Protein AF-A0A969BWT6-F1 (afdb_monomer_lite)

pLDDT: mean 72.54, std 23.9, range [32.28, 98.5]

Sequence (190 aa):
MLLTLAMLITACTAFPIGPKRSFRNWEEDEPQVTVTPQNTYIPNTTATQVLTEPAEEPVLPDASAATEDATSIEYEFPPPMPFELGQTQTEFGIQINGCDQDVPAALAVAKRMGLTWIKQQARWGDIEKAPGQFDWACLDRVIPEANAQGFKVLVSVTSAAPHTRQIYKGIFHPTNGRPADLRDFGLFLA

Secondary structure (DSSP, 8-state):
-------------PPP---------TTS-----------------PPPPP--------------------------PPPPP-------PPP-EEEE-TTTS-HHHHHHHHHHTT--EEEEEEEHHHHEEETTEE--HHHHHHHHHHHHTT-EEEEEEES--GGGBPPBTTB--SS---BS-HHHHHHHH-

Foldseek 3Di:
DDDDDDDPDPDPDDDPPDPPPDPPDPPPDDDDDDDDDDDDDDPDDDDDDDDDDDDDDPDDPPPDDDPPPPPPPPPDDPDPDPPPPPVPDDADEEEDAQQVDDQVVVLVVCVVVVHQEYEYEDEQQVQDVDVPRGDCPSVVVNVVSCVVSRHDYHYHYAAHHQVQFDQDPNDRDRTHGDGPDCVVVVVSVD

Structure (mmCIF, N/CA/C/O backbone):
data_AF-A0A969BWT6-F1
#
_entry.id   AF-A0A969BWT6-F1
#
loop_
_atom_site.group_PDB
_atom_site.id
_atom_site.type_symbol
_atom_site.label_atom_id
_atom_site.label_alt_id
_atom_site.label_comp_id
_atom_site.label_asym_id
_atom_site.label_entity_id
_atom_site.label_seq_id
_atom_site.pdbx_PDB_ins_code
_atom_site.Cartn_x
_atom_site.Cartn_y
_atom_site.Cartn_z
_atom_site.occupancy
_atom_site.B_iso_or_equiv
_atom_site.auth_seq_id
_atom_site.auth_comp_id
_atom_site.auth_asym_id
_atom_site.auth_atom_id
_atom_site.pdbx_PDB_model_num
ATOM 1 N N . MET A 1 1 ? 14.753 29.199 64.589 1.00 38.06 1 MET A N 1
ATOM 2 C CA . MET A 1 1 ? 14.891 30.017 63.363 1.00 38.06 1 MET A CA 1
ATOM 3 C C . MET A 1 1 ? 14.013 29.351 62.313 1.00 38.06 1 MET A C 1
ATOM 5 O O . MET A 1 1 ? 14.238 28.179 62.064 1.00 38.06 1 MET A O 1
ATOM 9 N N . LEU A 1 2 ? 12.850 29.903 61.935 1.00 34.66 2 LEU A N 1
ATOM 10 C CA . LEU A 1 2 ? 12.697 31.000 60.949 1.00 34.66 2 LEU A CA 1
ATOM 11 C C . LEU A 1 2 ? 13.430 30.617 59.640 1.00 34.66 2 LEU A C 1
ATOM 13 O O . LEU A 1 2 ? 14.627 30.390 59.712 1.00 34.66 2 LEU A O 1
ATOM 17 N N . LEU A 1 3 ? 12.853 30.512 58.437 1.00 35.09 3 LEU A N 1
ATOM 18 C CA . LEU A 1 3 ? 11.688 31.159 57.833 1.00 35.09 3 LEU A CA 1
ATOM 19 C C . LEU A 1 3 ? 11.265 30.401 56.542 1.00 35.09 3 LEU A C 1
ATOM 21 O O . LEU A 1 3 ? 12.068 29.729 55.904 1.00 35.09 3 LEU A O 1
ATOM 25 N N . THR A 1 4 ? 10.007 30.605 56.166 1.00 37.41 4 THR A N 1
ATOM 26 C CA . THR A 1 4 ? 9.288 30.411 54.887 1.00 37.41 4 THR A CA 1
ATOM 27 C C . THR A 1 4 ? 9.976 30.879 53.587 1.00 37.41 4 THR A C 1
ATOM 29 O O . THR A 1 4 ? 10.580 31.946 53.618 1.00 37.41 4 THR A O 1
ATOM 32 N N . LEU A 1 5 ? 9.724 30.196 52.445 1.00 34.31 5 LEU A N 1
ATOM 33 C CA . LEU A 1 5 ? 9.298 30.750 51.122 1.00 34.31 5 LEU A CA 1
ATOM 34 C C . LEU A 1 5 ? 9.084 29.572 50.125 1.00 34.31 5 LEU A C 1
ATOM 36 O O . LEU A 1 5 ? 10.031 28.855 49.831 1.00 34.31 5 LEU A O 1
ATOM 40 N N . ALA A 1 6 ? 7.883 29.120 49.746 1.00 35.75 6 ALA A N 1
ATOM 41 C CA . ALA A 1 6 ? 6.817 29.734 48.940 1.00 35.75 6 ALA A CA 1
ATOM 42 C C . ALA A 1 6 ? 7.228 30.133 47.503 1.00 35.75 6 ALA A C 1
ATOM 44 O O . ALA A 1 6 ? 8.028 31.035 47.308 1.00 35.75 6 ALA A O 1
ATOM 45 N N . MET A 1 7 ? 6.569 29.494 46.524 1.00 36.16 7 MET A N 1
ATOM 46 C CA . MET A 1 7 ? 6.301 29.975 45.158 1.00 36.16 7 MET A CA 1
ATOM 47 C C . MET A 1 7 ? 7.500 30.376 44.279 1.00 36.16 7 MET A C 1
ATOM 49 O O . MET A 1 7 ? 7.893 31.536 44.226 1.00 36.16 7 MET A O 1
ATOM 53 N N . LEU A 1 8 ? 7.939 29.456 43.413 1.00 33.69 8 LEU A N 1
ATOM 54 C CA . LEU A 1 8 ? 8.374 29.844 42.069 1.00 33.69 8 LEU A CA 1
ATOM 55 C C . LEU A 1 8 ? 7.203 29.639 41.111 1.00 33.69 8 LEU A C 1
ATOM 57 O O . LEU A 1 8 ? 6.932 28.546 40.623 1.00 33.69 8 LEU A O 1
ATOM 61 N N . ILE A 1 9 ? 6.480 30.737 40.909 1.00 37.94 9 ILE A N 1
ATOM 62 C CA . ILE A 1 9 ? 5.532 30.939 39.820 1.00 37.94 9 ILE A CA 1
ATOM 63 C C . ILE A 1 9 ? 6.318 30.740 38.519 1.00 37.94 9 ILE A C 1
ATOM 65 O O . ILE A 1 9 ? 7.189 31.544 38.186 1.00 37.94 9 ILE A O 1
ATOM 69 N N . THR A 1 10 ? 6.040 29.656 37.795 1.00 39.41 10 THR A N 1
ATOM 70 C CA . THR A 1 10 ? 6.510 29.478 36.420 1.00 39.41 10 THR A CA 1
ATOM 71 C C . THR A 1 10 ? 5.919 30.603 35.581 1.00 39.41 10 THR A C 1
ATOM 73 O O . THR A 1 10 ? 4.719 30.640 35.316 1.00 39.41 10 THR A O 1
ATOM 76 N N . ALA A 1 11 ? 6.763 31.563 35.216 1.00 40.03 11 ALA A N 1
ATOM 77 C CA . ALA A 1 11 ? 6.395 32.658 34.344 1.00 40.03 11 ALA A CA 1
ATOM 78 C C . ALA A 1 11 ? 5.954 32.103 32.981 1.00 40.03 11 ALA A C 1
ATOM 80 O O . ALA A 1 11 ? 6.741 31.485 32.266 1.00 40.03 11 ALA A O 1
ATOM 81 N N . CYS A 1 12 ? 4.698 32.361 32.613 1.00 36.09 12 CYS A N 1
ATOM 82 C CA . CYS A 1 12 ? 4.277 32.411 31.219 1.00 36.09 12 CYS A CA 1
ATOM 83 C C . CYS A 1 12 ? 5.096 33.508 30.529 1.00 36.09 12 CYS A C 1
ATOM 85 O O . CYS A 1 12 ? 4.766 34.689 30.629 1.00 36.09 12 CYS A O 1
ATOM 87 N N . THR A 1 13 ? 6.167 33.143 29.831 1.00 41.75 13 THR A N 1
ATOM 88 C CA . THR A 1 13 ? 6.773 34.034 28.847 1.00 41.75 13 THR A CA 1
ATOM 89 C C . THR A 1 13 ? 6.053 33.826 27.523 1.00 41.75 13 THR A C 1
ATOM 91 O O . THR A 1 13 ? 6.113 32.771 26.893 1.00 41.75 13 THR A O 1
ATOM 94 N N . ALA A 1 14 ? 5.300 34.851 27.132 1.00 40.69 14 ALA A N 1
ATOM 95 C CA . ALA A 1 14 ? 4.743 34.977 25.801 1.00 40.69 14 ALA A CA 1
ATOM 96 C C . ALA A 1 14 ? 5.875 34.860 24.770 1.00 40.69 14 ALA A C 1
ATOM 98 O O . ALA A 1 14 ? 6.856 35.604 24.826 1.00 40.69 14 ALA A O 1
ATOM 99 N N . PHE A 1 15 ? 5.738 33.922 23.834 1.00 37.31 15 PHE A N 1
ATOM 100 C CA . PHE A 1 15 ? 6.577 33.877 22.642 1.00 37.31 15 PHE A CA 1
ATOM 101 C C . PHE A 1 15 ? 6.430 35.211 21.892 1.00 37.31 15 PHE A C 1
ATOM 103 O O . PHE A 1 15 ? 5.298 35.600 21.587 1.00 37.31 15 PHE A O 1
ATOM 110 N N . PRO A 1 16 ? 7.524 35.925 21.571 1.00 39.72 16 PRO A N 1
ATOM 111 C CA . PRO A 1 16 ? 7.423 37.085 20.707 1.00 39.72 16 PRO A CA 1
ATOM 112 C C . PRO A 1 16 ? 6.967 36.613 19.325 1.00 39.72 16 PRO A C 1
ATOM 114 O O . PRO A 1 16 ? 7.604 35.773 18.689 1.00 39.72 16 PRO A O 1
ATOM 117 N N . ILE A 1 17 ? 5.836 37.153 18.872 1.00 46.28 17 ILE A N 1
ATOM 118 C CA . ILE A 1 17 ? 5.356 37.013 17.500 1.00 46.28 17 ILE A CA 1
ATOM 119 C C . ILE A 1 17 ? 6.417 37.666 16.608 1.00 46.28 17 ILE A C 1
ATOM 121 O O . ILE A 1 17 ? 6.505 38.890 16.523 1.00 46.28 17 ILE A O 1
ATOM 125 N N . GLY A 1 18 ? 7.270 36.842 15.996 1.00 44.56 18 GLY A N 1
ATOM 126 C CA . GLY A 1 18 ? 8.225 37.286 14.985 1.00 44.56 18 GLY A CA 1
ATOM 127 C C . GLY A 1 18 ? 7.502 37.941 13.801 1.00 44.56 18 GLY A C 1
ATOM 128 O O . GLY A 1 18 ? 6.314 37.680 13.582 1.00 44.56 18 GLY A O 1
ATOM 129 N N . PRO A 1 19 ? 8.183 38.809 13.032 1.00 46.84 19 PRO A N 1
ATOM 130 C CA . PRO A 1 19 ? 7.550 39.532 11.938 1.00 46.84 19 PRO A CA 1
ATOM 131 C C . PRO A 1 19 ? 6.917 38.545 10.953 1.00 46.84 19 PRO A C 1
ATOM 133 O O . PRO A 1 19 ? 7.523 37.532 10.594 1.00 46.84 19 PRO A O 1
ATOM 136 N N . LYS A 1 20 ? 5.679 38.842 10.535 1.00 44.34 20 LYS A N 1
ATOM 137 C CA . LYS A 1 20 ? 4.950 38.062 9.531 1.00 44.34 20 LYS A CA 1
ATOM 138 C C . LYS A 1 20 ? 5.861 37.883 8.318 1.00 44.34 20 LYS A C 1
ATOM 140 O O . LYS A 1 20 ? 6.212 38.868 7.670 1.00 44.34 20 LYS A O 1
ATOM 145 N N . ARG A 1 21 ? 6.263 36.642 8.020 1.00 45.25 21 ARG A N 1
ATOM 146 C CA . ARG A 1 21 ? 6.913 36.325 6.746 1.00 45.25 21 ARG A CA 1
ATOM 147 C C . ARG A 1 21 ? 5.938 36.735 5.649 1.00 45.25 21 ARG A C 1
ATOM 149 O O . ARG A 1 21 ? 4.868 36.150 5.519 1.00 45.25 21 ARG A O 1
ATOM 156 N N . SER A 1 22 ? 6.305 37.785 4.923 1.00 53.56 22 SER A N 1
ATOM 157 C CA . SER A 1 22 ? 5.709 38.124 3.638 1.00 53.56 22 SER A CA 1
ATOM 158 C C . SER A 1 22 ? 5.700 36.866 2.768 1.00 53.56 22 SER A C 1
ATOM 160 O O . SER A 1 22 ? 6.700 36.140 2.734 1.00 53.56 22 SER A O 1
ATOM 162 N N . PHE A 1 23 ? 4.574 36.586 2.110 1.00 43.19 23 PHE A N 1
ATOM 163 C CA . PHE A 1 23 ? 4.523 35.590 1.046 1.00 43.19 23 PHE A CA 1
ATOM 164 C C . PHE A 1 23 ? 5.542 36.017 -0.012 1.00 43.19 23 PHE A C 1
ATOM 166 O O . PHE A 1 23 ? 5.376 37.037 -0.675 1.00 43.19 23 PHE A O 1
ATOM 173 N N . ARG A 1 24 ? 6.647 35.277 -0.104 1.00 50.91 24 ARG A N 1
ATOM 174 C CA . ARG A 1 24 ? 7.662 35.489 -1.130 1.00 50.91 24 ARG A CA 1
ATOM 175 C C . ARG A 1 24 ? 7.029 35.079 -2.462 1.00 50.91 24 ARG A C 1
ATOM 177 O O . ARG A 1 24 ? 6.632 33.924 -2.606 1.00 50.91 24 ARG A O 1
ATOM 184 N N . ASN A 1 25 ? 6.891 36.032 -3.385 1.00 44.03 25 ASN A N 1
ATOM 185 C CA . ASN A 1 25 ? 6.542 35.740 -4.772 1.00 44.03 25 ASN A CA 1
ATOM 186 C C . ASN A 1 25 ? 7.572 34.740 -5.313 1.00 44.03 25 ASN A C 1
ATOM 188 O O . ASN A 1 25 ? 8.774 34.909 -5.133 1.00 44.03 25 ASN A O 1
ATOM 192 N N . TRP A 1 26 ? 7.079 33.667 -5.911 1.00 45.47 26 TRP A N 1
ATOM 193 C CA . TRP A 1 26 ? 7.822 32.473 -6.309 1.00 45.47 26 TRP A CA 1
ATOM 194 C C . TRP A 1 26 ? 8.577 32.639 -7.640 1.00 45.47 26 TRP A C 1
ATOM 196 O O . TRP A 1 26 ? 9.001 31.651 -8.224 1.00 45.47 26 TRP A O 1
ATOM 206 N N . GLU A 1 27 ? 8.770 33.880 -8.096 1.00 50.00 27 GLU A N 1
ATOM 207 C CA . GLU A 1 27 ? 9.243 34.202 -9.449 1.00 50.00 27 GLU A CA 1
ATOM 208 C C . GLU A 1 27 ? 10.694 34.729 -9.506 1.00 50.00 27 GLU A C 1
ATOM 210 O O . GLU A 1 27 ? 11.210 34.959 -10.593 1.00 50.00 27 GLU A O 1
ATOM 215 N N . GLU A 1 28 ? 11.374 34.948 -8.370 1.00 51.25 28 GLU A N 1
ATOM 216 C CA . GLU A 1 28 ? 12.641 35.716 -8.340 1.00 51.25 28 GLU A CA 1
ATOM 217 C C . GLU A 1 28 ? 13.926 34.906 -8.062 1.00 51.25 28 GLU A C 1
ATOM 219 O O . GLU A 1 28 ? 14.996 35.501 -7.983 1.00 51.25 28 GLU A O 1
ATOM 224 N N . ASP A 1 29 ? 13.876 33.572 -7.966 1.00 48.03 29 ASP A N 1
ATOM 225 C CA . ASP A 1 29 ? 15.053 32.738 -7.629 1.00 48.03 29 ASP A CA 1
ATOM 226 C C . ASP A 1 29 ? 15.323 31.598 -8.647 1.00 48.03 29 ASP A C 1
ATOM 228 O O . ASP A 1 29 ? 15.732 30.498 -8.270 1.00 48.03 29 ASP A O 1
ATOM 232 N N . GLU A 1 30 ? 15.132 31.825 -9.954 1.00 51.28 30 GLU A N 1
ATOM 233 C CA . GLU A 1 30 ? 15.657 30.889 -10.965 1.00 51.28 30 GLU A CA 1
ATOM 234 C C . GLU A 1 30 ? 17.145 31.171 -11.271 1.00 51.28 30 GLU A C 1
ATOM 236 O O . GLU A 1 30 ? 17.481 32.257 -11.762 1.00 51.28 30 GLU A O 1
ATOM 241 N N . PRO A 1 31 ? 18.075 30.221 -11.029 1.00 45.03 31 PRO A N 1
ATOM 242 C CA . PRO A 1 31 ? 19.467 30.383 -11.432 1.00 45.03 31 PRO A CA 1
ATOM 243 C C . PRO A 1 31 ? 19.569 30.414 -12.963 1.00 45.03 31 PRO A C 1
ATOM 245 O O . PRO A 1 31 ? 19.171 29.476 -13.650 1.00 45.03 31 PRO A O 1
ATOM 248 N N . GLN A 1 32 ? 20.139 31.493 -13.502 1.00 36.84 32 GLN A N 1
ATOM 249 C CA . GLN A 1 32 ? 20.394 31.648 -14.934 1.00 36.84 32 GLN A CA 1
ATOM 250 C C . GLN A 1 32 ? 21.340 30.539 -15.429 1.00 36.84 32 GLN A C 1
ATOM 252 O O . GLN A 1 32 ? 22.525 30.518 -15.092 1.00 36.84 32 GLN A O 1
ATOM 257 N N . VAL A 1 33 ? 20.823 29.610 -16.237 1.00 42.72 33 VAL A N 1
ATOM 258 C CA . VAL A 1 33 ? 21.634 28.595 -16.921 1.00 42.72 33 VAL A CA 1
ATOM 259 C C . VAL A 1 33 ? 22.352 29.259 -18.094 1.00 42.72 33 VAL A C 1
ATOM 261 O O . VAL A 1 33 ? 21.770 29.498 -19.150 1.00 42.72 33 VAL A O 1
ATOM 264 N N . THR A 1 34 ? 23.638 29.556 -17.921 1.00 33.00 34 THR A N 1
ATOM 265 C CA . THR A 1 34 ? 24.508 30.022 -19.007 1.0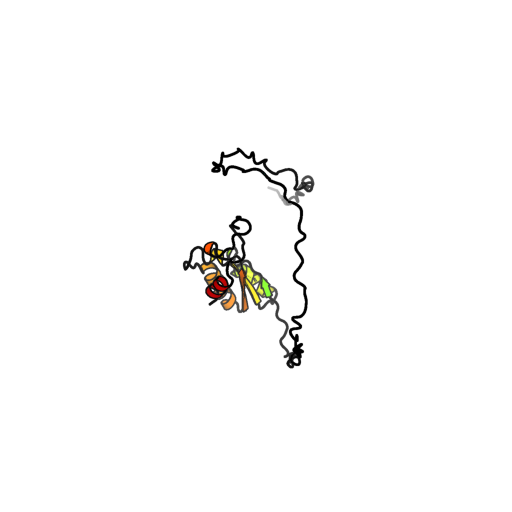0 33.00 34 THR A CA 1
ATOM 266 C C . THR A 1 34 ? 24.737 28.882 -20.001 1.00 33.00 34 THR A C 1
ATOM 268 O O . THR A 1 34 ? 25.544 27.981 -19.764 1.00 33.00 34 THR A O 1
ATOM 271 N N . VAL A 1 35 ? 24.030 28.904 -21.132 1.00 40.56 35 VAL A N 1
ATOM 272 C CA . VAL A 1 35 ? 24.234 27.941 -22.222 1.00 40.56 35 VAL A CA 1
ATOM 273 C C . VAL A 1 35 ? 25.561 28.260 -22.913 1.00 40.56 35 VAL A C 1
ATOM 275 O O . VAL A 1 35 ? 25.677 29.235 -23.649 1.00 40.56 35 VAL A O 1
ATOM 278 N N . THR A 1 36 ? 26.582 27.439 -22.669 1.00 33.78 36 THR A N 1
ATOM 279 C CA . THR A 1 36 ? 27.819 27.462 -23.465 1.00 33.78 36 THR A CA 1
ATOM 280 C C . THR A 1 36 ? 27.568 26.659 -24.746 1.00 33.78 36 THR A C 1
ATOM 282 O O . THR A 1 36 ? 27.202 25.486 -24.634 1.00 33.78 36 THR A O 1
ATOM 285 N N . PRO A 1 37 ? 27.726 27.224 -25.958 1.00 40.25 37 PRO A N 1
ATOM 286 C CA . PRO A 1 37 ? 27.468 26.482 -27.187 1.00 40.25 37 PRO A CA 1
ATOM 287 C C . PRO A 1 37 ? 28.526 25.383 -27.368 1.00 40.25 37 PRO A C 1
ATOM 289 O O . PRO A 1 37 ? 29.695 25.660 -27.630 1.00 40.25 37 PRO A O 1
ATOM 292 N N . GLN A 1 38 ? 28.118 24.121 -27.220 1.00 36.19 38 GLN A N 1
ATOM 293 C CA . GLN A 1 38 ? 28.920 22.968 -27.628 1.00 36.19 38 GLN A CA 1
ATOM 294 C C . GLN A 1 38 ? 28.742 22.765 -29.138 1.00 36.19 38 GLN A C 1
ATOM 296 O O . GLN A 1 38 ? 27.651 22.492 -29.638 1.00 36.19 38 GLN A O 1
ATOM 301 N N . ASN A 1 39 ? 29.843 22.956 -29.858 1.00 37.16 39 ASN A N 1
ATOM 302 C CA . ASN A 1 39 ? 29.951 22.889 -31.307 1.00 37.16 39 ASN A CA 1
ATOM 303 C C . ASN A 1 39 ? 29.585 21.477 -31.809 1.00 37.16 39 ASN A C 1
ATOM 305 O O . ASN A 1 39 ? 30.375 20.546 -31.667 1.00 37.16 39 ASN A O 1
ATOM 309 N N . THR A 1 40 ? 28.391 21.308 -32.383 1.00 36.34 40 THR A N 1
ATOM 310 C CA . THR A 1 40 ? 27.972 20.033 -32.985 1.00 36.34 40 THR A CA 1
ATOM 311 C C . THR A 1 40 ? 28.334 20.050 -34.467 1.00 36.34 40 THR A C 1
ATOM 313 O O . THR A 1 40 ? 27.877 20.911 -35.216 1.00 36.34 40 THR A O 1
ATOM 316 N N . TYR A 1 41 ? 29.184 19.116 -34.889 1.00 32.28 41 TYR A N 1
ATOM 317 C CA . TYR A 1 41 ? 29.497 18.882 -36.296 1.00 32.28 41 TYR A CA 1
ATOM 318 C C . TYR A 1 41 ? 28.254 18.340 -37.017 1.00 32.28 41 TYR A C 1
ATOM 320 O O . TYR A 1 41 ? 27.735 17.285 -36.658 1.00 32.28 41 TYR A O 1
ATOM 328 N N . ILE A 1 42 ? 27.798 19.061 -38.040 1.00 38.22 42 ILE A N 1
ATOM 329 C CA . ILE A 1 42 ? 26.750 18.648 -38.979 1.00 38.22 42 ILE A CA 1
ATOM 330 C C . ILE A 1 42 ? 27.439 18.413 -40.329 1.00 38.22 42 ILE A C 1
ATOM 332 O O . ILE A 1 42 ? 28.050 19.357 -40.840 1.00 38.22 42 ILE A O 1
ATOM 336 N N . PRO A 1 43 ? 27.390 17.214 -40.942 1.00 37.72 43 PRO A N 1
ATOM 337 C CA . PRO A 1 43 ? 27.824 17.081 -42.323 1.00 37.72 43 PRO A CA 1
ATOM 338 C C . PRO A 1 43 ? 26.846 17.830 -43.238 1.00 37.72 43 PRO A C 1
ATOM 340 O O . PRO A 1 43 ? 25.649 17.552 -43.300 1.00 37.72 43 PRO A O 1
ATOM 343 N N . ASN A 1 44 ? 27.411 18.823 -43.918 1.00 34.00 44 ASN A N 1
ATOM 344 C CA . ASN A 1 44 ? 26.779 19.723 -44.867 1.00 34.00 44 ASN A CA 1
ATOM 345 C C . ASN A 1 44 ? 26.218 18.938 -46.067 1.00 34.00 44 ASN A C 1
ATOM 347 O O . ASN A 1 44 ? 26.977 18.266 -46.764 1.00 34.00 44 ASN A O 1
ATOM 351 N N . THR A 1 45 ? 24.913 19.041 -46.330 1.00 34.44 45 THR A N 1
ATOM 352 C CA . THR A 1 45 ? 24.328 18.620 -47.612 1.00 34.44 45 THR A CA 1
ATOM 353 C C . THR A 1 45 ? 24.111 19.861 -48.465 1.00 34.44 45 THR A C 1
ATOM 355 O O . THR A 1 45 ? 23.348 20.757 -48.111 1.00 34.44 45 THR A O 1
ATOM 358 N N . THR A 1 46 ? 24.839 19.904 -49.575 1.00 38.91 46 THR A N 1
ATOM 359 C CA . THR A 1 46 ? 24.798 20.909 -50.637 1.00 38.91 46 THR A CA 1
ATOM 360 C C . THR A 1 46 ? 23.371 21.186 -51.118 1.00 38.91 46 THR A C 1
ATOM 362 O O . THR A 1 46 ? 22.659 20.272 -51.524 1.00 38.91 46 THR A O 1
ATOM 365 N N . ALA A 1 47 ? 22.983 22.463 -51.125 1.00 38.16 47 ALA A N 1
ATOM 366 C CA . ALA A 1 47 ? 21.770 22.951 -51.770 1.00 38.16 47 ALA A CA 1
ATOM 367 C C . ALA A 1 47 ? 21.986 23.090 -53.289 1.00 38.16 47 ALA A C 1
ATOM 369 O O . ALA A 1 47 ? 22.901 23.789 -53.729 1.00 38.16 47 ALA A O 1
ATOM 370 N N . THR A 1 48 ? 21.120 22.466 -54.089 1.00 36.00 48 THR A N 1
ATOM 371 C CA . THR A 1 48 ? 20.958 22.747 -55.525 1.00 36.00 48 THR A CA 1
ATOM 372 C C . THR A 1 48 ? 19.718 23.617 -55.723 1.00 36.00 48 THR A C 1
ATOM 374 O O . THR A 1 48 ? 18.709 23.441 -55.045 1.00 36.00 48 THR A O 1
ATOM 377 N N . GLN A 1 49 ? 19.843 24.607 -56.609 1.00 43.81 49 GLN A N 1
ATOM 378 C CA . GLN A 1 49 ? 18.910 25.714 -56.791 1.00 43.81 49 GLN A CA 1
ATOM 379 C C . GLN A 1 49 ? 17.578 25.327 -57.446 1.00 43.81 49 GLN A C 1
ATOM 381 O O . GLN A 1 49 ? 17.493 24.416 -58.264 1.00 43.81 49 GLN A O 1
ATOM 386 N N . VAL A 1 50 ? 16.570 26.115 -57.072 1.00 44.12 50 VAL A N 1
ATOM 387 C CA . VAL A 1 50 ? 15.191 26.158 -57.561 1.00 44.12 50 VAL A CA 1
ATOM 388 C C . VAL A 1 50 ? 15.149 26.516 -59.051 1.00 44.12 50 VAL A C 1
ATOM 390 O O . VAL A 1 50 ? 15.659 27.563 -59.446 1.00 44.12 50 VAL A O 1
ATOM 393 N N . LEU A 1 51 ? 14.472 25.687 -59.850 1.00 42.94 51 LEU A N 1
ATOM 394 C CA . LEU A 1 51 ? 13.887 26.081 -61.130 1.00 42.94 51 LEU A CA 1
ATOM 395 C C . LEU A 1 51 ? 12.363 26.062 -60.955 1.00 42.94 51 LEU A C 1
ATOM 397 O O . LEU A 1 51 ? 11.786 25.034 -60.612 1.00 42.94 51 LEU A O 1
ATOM 401 N N . THR A 1 52 ? 11.738 27.223 -61.115 1.00 42.59 52 THR A N 1
ATOM 402 C CA . THR A 1 52 ? 10.291 27.422 -61.001 1.00 42.59 52 THR A CA 1
ATOM 403 C C . THR A 1 52 ? 9.609 26.968 -62.294 1.00 42.59 52 THR A C 1
ATOM 405 O O . THR A 1 52 ? 9.860 27.550 -63.348 1.00 42.59 52 THR A O 1
ATOM 408 N N . GLU A 1 53 ? 8.737 25.965 -62.204 1.00 56.91 53 GLU A N 1
ATOM 409 C CA . GLU A 1 53 ? 7.847 25.480 -63.272 1.00 56.91 53 GLU A CA 1
ATOM 410 C C . GLU A 1 53 ? 6.379 25.701 -62.824 1.00 56.91 53 GLU A C 1
ATOM 412 O O . GLU A 1 53 ? 6.130 25.699 -61.614 1.00 56.91 53 GLU A O 1
ATOM 417 N N . PRO A 1 54 ? 5.424 26.022 -63.725 1.00 47.28 54 PRO A N 1
ATOM 418 C CA . PRO A 1 54 ? 4.127 26.593 -63.356 1.00 47.28 54 PRO A CA 1
ATOM 419 C C . PRO A 1 54 ? 3.293 25.670 -62.466 1.00 47.28 54 PRO A C 1
ATOM 421 O O . PRO A 1 54 ? 3.284 24.458 -62.646 1.00 47.28 54 PRO A O 1
ATOM 424 N N . ALA A 1 55 ? 2.561 26.271 -61.529 1.00 55.47 55 ALA A N 1
ATOM 425 C CA . ALA A 1 55 ? 1.647 25.579 -60.634 1.00 55.47 55 ALA A CA 1
ATOM 426 C C . ALA A 1 55 ? 0.570 24.809 -61.416 1.00 55.47 55 ALA A C 1
ATOM 428 O O . ALA A 1 55 ? -0.300 25.414 -62.042 1.00 55.47 55 ALA A O 1
ATOM 429 N N . GLU A 1 56 ? 0.617 23.482 -61.326 1.00 54.56 56 GLU A N 1
ATOM 430 C CA . GLU A 1 56 ? -0.520 22.608 -61.587 1.00 54.56 56 GLU A CA 1
ATOM 431 C C . GLU A 1 56 ? -1.154 22.282 -60.226 1.00 54.56 56 GLU A C 1
ATOM 433 O O . GLU A 1 56 ? -0.501 21.762 -59.318 1.00 54.56 56 GLU A O 1
ATOM 438 N N . GLU A 1 57 ? -2.406 22.702 -60.042 1.00 61.44 57 GLU A N 1
ATOM 439 C CA . GLU A 1 57 ? -3.210 22.404 -58.856 1.00 61.44 57 GLU A CA 1
ATOM 440 C C . GLU A 1 57 ? -3.304 20.879 -58.675 1.00 61.44 57 GLU A C 1
ATOM 442 O O . GLU A 1 57 ? -3.714 20.188 -59.612 1.00 61.44 57 GLU A O 1
ATOM 447 N N . PRO A 1 58 ? -2.982 20.310 -57.498 1.00 55.34 58 PRO A N 1
ATOM 448 C CA . PRO A 1 58 ? -3.335 18.929 -57.233 1.00 55.34 58 PRO A CA 1
ATOM 449 C C . PRO A 1 58 ? -4.861 18.844 -57.162 1.00 55.34 58 PRO A C 1
ATOM 451 O O . PRO A 1 58 ? -5.483 19.297 -56.200 1.00 55.34 58 PRO A O 1
ATOM 454 N N . VAL A 1 59 ? -5.463 18.257 -58.196 1.00 54.31 59 VAL A N 1
ATOM 455 C CA . VAL A 1 59 ? -6.843 17.779 -58.152 1.00 54.31 59 VAL A CA 1
ATOM 456 C C . VAL A 1 59 ? -6.985 16.853 -56.947 1.00 54.31 59 VAL A C 1
ATOM 458 O O . VAL A 1 59 ? -6.381 15.781 -56.882 1.00 54.31 59 VAL A O 1
ATOM 461 N N . LEU A 1 60 ? -7.752 17.310 -55.957 1.00 52.75 60 LEU A N 1
ATOM 462 C CA . LEU A 1 60 ? -8.171 16.488 -54.830 1.00 52.75 60 LEU A CA 1
ATOM 463 C C . LEU A 1 60 ? -8.822 15.216 -55.395 1.00 52.75 60 LEU A C 1
ATOM 465 O O . LEU A 1 60 ? -9.686 15.335 -56.269 1.00 52.75 60 LEU A O 1
ATOM 469 N N . PRO A 1 61 ? -8.447 14.009 -54.935 1.00 60.91 61 PRO A N 1
ATOM 470 C CA . PRO A 1 61 ? -9.252 12.839 -55.227 1.00 60.91 61 PRO A CA 1
ATOM 471 C C . PRO A 1 61 ? -10.662 13.096 -54.695 1.00 60.91 61 PRO A C 1
ATOM 473 O O . PRO A 1 61 ? -10.850 13.470 -53.536 1.00 60.91 61 PRO A O 1
ATOM 476 N N . ASP A 1 62 ? -11.625 12.938 -55.597 1.00 47.78 62 ASP A N 1
ATOM 477 C CA . ASP A 1 62 ? -13.052 13.042 -55.349 1.00 47.78 62 ASP A CA 1
ATOM 478 C C . ASP A 1 62 ? -13.405 12.188 -54.122 1.00 47.78 62 ASP A C 1
ATOM 480 O O . ASP A 1 62 ? -13.225 10.966 -54.114 1.00 47.78 62 ASP A O 1
ATOM 484 N N . ALA A 1 63 ? -13.846 12.843 -53.048 1.00 57.34 63 ALA A N 1
ATOM 485 C CA . ALA A 1 63 ? -14.361 12.186 -51.858 1.00 57.34 63 ALA A CA 1
ATOM 486 C C . ALA A 1 63 ? -15.764 11.659 -52.180 1.00 57.34 63 ALA A C 1
ATOM 488 O O . ALA A 1 63 ? -16.770 12.196 -51.722 1.00 57.34 63 ALA A O 1
ATOM 489 N N . SER A 1 64 ? -15.828 10.620 -53.010 1.00 55.84 64 SER A N 1
ATOM 490 C CA . SER A 1 64 ? -17.072 9.978 -53.406 1.00 55.84 64 SER A CA 1
ATOM 491 C C . SER A 1 64 ? -17.085 8.521 -52.953 1.00 55.84 64 SER A C 1
ATOM 493 O O . SER A 1 64 ? -16.397 7.660 -53.492 1.00 55.84 64 SER A O 1
ATOM 495 N N . ALA A 1 65 ? -17.921 8.303 -51.937 1.00 54.31 65 ALA A N 1
ATOM 496 C CA . ALA A 1 65 ? -18.589 7.059 -51.578 1.00 54.31 65 ALA A CA 1
ATOM 497 C C . ALA A 1 65 ? -17.721 5.857 -51.157 1.00 54.31 65 ALA A C 1
ATOM 499 O O . ALA A 1 65 ? -17.530 4.897 -51.896 1.00 54.31 65 ALA A O 1
ATOM 500 N N . ALA A 1 66 ? -17.403 5.823 -49.864 1.00 49.47 66 ALA A N 1
ATOM 501 C CA . ALA A 1 66 ? -17.595 4.607 -49.080 1.00 49.47 66 ALA A CA 1
ATOM 502 C C . ALA A 1 66 ? -18.590 4.932 -47.958 1.00 49.47 66 ALA A C 1
ATOM 504 O O . ALA A 1 66 ? -18.216 5.296 -46.846 1.00 49.47 66 ALA A O 1
ATOM 505 N N . THR A 1 67 ? -19.885 4.870 -48.276 1.00 53.16 67 THR A N 1
ATOM 506 C CA . THR A 1 67 ? -20.918 4.698 -47.251 1.00 53.16 67 THR A CA 1
ATOM 507 C C . THR A 1 67 ? -20.783 3.265 -46.752 1.00 53.16 67 THR A C 1
ATOM 509 O O . THR A 1 67 ? -21.460 2.361 -47.230 1.00 53.16 67 THR A O 1
ATOM 512 N N . GLU A 1 68 ? -19.833 3.045 -45.846 1.00 63.38 68 GLU A N 1
ATOM 513 C CA . GLU A 1 68 ? -19.888 1.882 -44.977 1.00 63.38 68 GLU A CA 1
ATOM 514 C C . GLU A 1 68 ? -21.047 2.117 -44.017 1.00 63.38 68 GLU A C 1
ATOM 516 O O . GLU A 1 68 ? -21.097 3.101 -43.278 1.00 63.38 68 GLU A O 1
ATOM 521 N N . ASP A 1 69 ? -22.031 1.238 -44.138 1.00 59.94 69 ASP A N 1
ATOM 522 C CA . ASP A 1 69 ? -23.217 1.158 -43.310 1.00 59.94 69 ASP A CA 1
ATOM 523 C C . ASP A 1 69 ? -22.780 0.995 -41.848 1.00 59.94 69 ASP A C 1
ATOM 525 O O . ASP A 1 69 ? -22.476 -0.103 -41.376 1.00 59.94 69 ASP A O 1
ATOM 529 N N . ALA A 1 70 ? -22.664 2.116 -41.135 1.00 63.19 70 ALA A N 1
ATOM 530 C CA . ALA A 1 70 ? -22.456 2.130 -39.701 1.00 63.19 70 ALA A CA 1
ATOM 531 C C . ALA A 1 70 ? -23.750 1.634 -39.054 1.00 63.19 70 ALA A C 1
ATOM 533 O O . ALA A 1 70 ? -24.600 2.416 -38.625 1.00 63.19 70 ALA A O 1
ATOM 534 N N . THR A 1 71 ? -23.908 0.311 -39.009 1.00 59.47 71 THR A N 1
ATOM 535 C CA . THR A 1 71 ? -24.930 -0.337 -38.198 1.00 59.47 71 THR A CA 1
ATOM 536 C C . THR A 1 71 ? -24.662 0.056 -36.751 1.00 59.47 71 THR A C 1
ATOM 538 O O . THR A 1 71 ? -23.755 -0.451 -36.093 1.00 59.47 71 THR A O 1
ATOM 541 N N . SER A 1 72 ? -25.447 1.020 -36.282 1.00 65.06 72 SER A N 1
ATOM 542 C CA . SER A 1 72 ? -25.589 1.383 -34.882 1.00 65.06 72 SER A CA 1
ATOM 543 C C . SER A 1 72 ? -26.020 0.139 -34.111 1.00 65.06 72 SER A C 1
ATOM 545 O O . SER A 1 72 ? -27.194 -0.227 -34.119 1.00 65.06 72 SER A O 1
ATOM 547 N N . ILE A 1 73 ? -25.077 -0.529 -33.450 1.00 63.03 73 ILE A N 1
ATOM 548 C CA . ILE A 1 73 ? -25.425 -1.441 -32.366 1.00 63.03 73 ILE A CA 1
ATOM 549 C C . ILE A 1 73 ? -25.874 -0.580 -31.184 1.00 63.03 73 ILE A C 1
ATOM 551 O O . ILE A 1 73 ? -25.062 0.033 -30.493 1.00 63.03 73 ILE A O 1
ATOM 555 N N . GLU A 1 74 ? -27.187 -0.492 -30.987 1.00 70.44 74 GLU A N 1
ATOM 556 C CA . GLU A 1 74 ? -27.777 0.025 -29.755 1.00 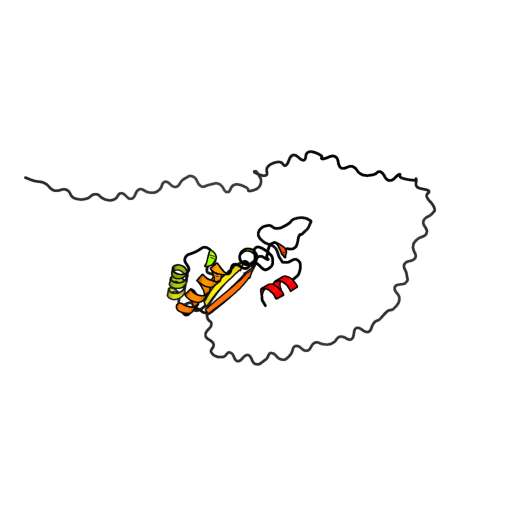70.44 74 GLU A CA 1
ATOM 557 C C . GLU A 1 74 ? -27.274 -0.873 -28.612 1.00 70.44 74 GLU A C 1
ATOM 559 O O . GLU A 1 74 ? -27.675 -2.031 -28.485 1.00 70.44 74 GLU A O 1
ATOM 564 N N . TYR A 1 75 ? -26.316 -0.386 -27.824 1.00 63.78 75 TYR A N 1
ATOM 565 C CA . TYR A 1 75 ? -25.889 -1.084 -26.618 1.00 63.78 75 TYR A CA 1
ATOM 566 C C . TYR A 1 75 ? -26.958 -0.843 -25.553 1.00 63.78 75 TYR A C 1
ATOM 568 O O . TYR A 1 75 ? -26.929 0.171 -24.853 1.00 63.78 75 TYR A O 1
ATOM 576 N N . GLU A 1 76 ? -27.922 -1.758 -25.444 1.00 73.50 76 GLU A N 1
ATOM 577 C CA . GLU A 1 76 ? -28.841 -1.763 -24.310 1.00 73.50 76 GLU A CA 1
ATOM 578 C C . GLU A 1 76 ? -28.014 -1.948 -23.036 1.00 73.50 76 GLU A C 1
ATOM 580 O O . GLU A 1 76 ? -27.363 -2.976 -22.826 1.00 73.50 76 GLU A O 1
ATOM 585 N N . PHE A 1 77 ? -28.000 -0.919 -22.186 1.00 74.94 77 PHE A N 1
ATOM 586 C CA . PHE A 1 77 ? -27.393 -1.037 -20.872 1.00 74.94 77 PHE A CA 1
ATOM 587 C C . PHE A 1 77 ? -28.103 -2.189 -20.150 1.00 74.94 77 PHE A C 1
ATOM 589 O O . PHE A 1 77 ? -29.335 -2.150 -20.048 1.00 74.94 77 PHE A O 1
ATOM 596 N N . PRO A 1 78 ? -27.378 -3.221 -19.674 1.00 80.56 78 PRO A N 1
ATOM 597 C CA . PRO A 1 78 ? -28.015 -4.312 -18.955 1.00 80.56 78 PRO A CA 1
ATOM 598 C C . PRO A 1 78 ? -28.836 -3.710 -17.811 1.00 80.56 78 PRO A C 1
ATOM 600 O O . PRO A 1 78 ? -28.371 -2.747 -17.188 1.00 80.56 78 PRO A O 1
ATOM 603 N N . PRO A 1 79 ? -30.050 -4.225 -17.534 1.00 80.88 79 PRO A N 1
ATOM 604 C CA . PRO A 1 79 ? -30.852 -3.701 -16.442 1.00 80.88 79 PRO A CA 1
ATOM 605 C C . PRO A 1 79 ? -29.972 -3.664 -15.191 1.00 80.88 79 PRO A C 1
ATOM 607 O O . PRO A 1 79 ? -29.222 -4.624 -14.964 1.00 80.88 79 PRO A O 1
ATOM 610 N N . PRO A 1 80 ? -29.995 -2.563 -14.414 1.00 77.94 80 PRO A N 1
ATOM 611 C CA . PRO A 1 80 ? -29.199 -2.484 -13.204 1.00 77.94 80 PRO A CA 1
ATOM 612 C C . PRO A 1 80 ? -29.510 -3.736 -12.394 1.00 77.94 80 PRO A C 1
ATOM 614 O O . PRO A 1 80 ? -30.675 -4.008 -12.093 1.00 77.94 80 PRO A O 1
ATOM 617 N N . MET A 1 81 ? -28.480 -4.543 -12.121 1.00 76.44 81 MET A N 1
ATOM 618 C CA . MET A 1 81 ? -28.667 -5.713 -11.275 1.00 76.44 81 MET A CA 1
ATOM 619 C C . MET A 1 81 ? -29.334 -5.235 -9.985 1.00 76.44 81 MET A C 1
ATOM 621 O O . MET A 1 81 ? -28.979 -4.146 -9.519 1.00 76.44 81 MET A O 1
ATOM 625 N N . PRO A 1 82 ? -30.283 -5.994 -9.411 1.00 73.50 82 PRO A N 1
ATOM 626 C CA . PRO A 1 82 ? -30.827 -5.670 -8.107 1.00 73.50 82 PRO A CA 1
ATOM 627 C C . PRO A 1 82 ? -29.662 -5.532 -7.127 1.00 73.50 82 PRO A C 1
ATOM 629 O O . PRO A 1 82 ? -29.073 -6.520 -6.690 1.00 73.50 82 PRO A O 1
ATOM 632 N N . PHE A 1 83 ? -29.275 -4.294 -6.827 1.00 63.56 83 PHE A N 1
ATOM 633 C CA . PHE A 1 83 ? -28.420 -4.029 -5.696 1.00 63.56 83 PHE A CA 1
ATOM 634 C C . PHE A 1 83 ? -29.353 -4.111 -4.506 1.00 63.56 83 PHE A C 1
ATOM 636 O O . PHE A 1 83 ? -30.039 -3.151 -4.155 1.00 63.56 83 PHE A O 1
ATOM 643 N N . GLU A 1 84 ? -29.433 -5.304 -3.924 1.00 63.78 84 GLU A N 1
ATOM 644 C CA . GLU A 1 84 ? -29.833 -5.412 -2.536 1.00 63.78 84 GLU A CA 1
ATOM 645 C C . GLU A 1 84 ? -28.869 -4.482 -1.793 1.00 63.78 84 GLU A C 1
ATOM 647 O O . GLU A 1 84 ? -27.676 -4.777 -1.678 1.00 63.78 84 GLU A O 1
ATOM 652 N N . LEU A 1 85 ? -29.370 -3.344 -1.305 1.00 61.06 85 LEU A N 1
ATOM 653 C CA . LEU A 1 85 ? -28.787 -2.696 -0.139 1.00 61.06 85 LEU A CA 1
ATOM 654 C C . LEU A 1 85 ? -28.949 -3.713 0.993 1.00 61.06 85 LEU A C 1
ATOM 656 O O . LEU A 1 85 ? -29.806 -3.577 1.870 1.00 61.06 85 LEU A O 1
ATOM 660 N N . GLY A 1 86 ? -28.128 -4.768 0.958 1.00 59.31 86 GLY A N 1
ATOM 661 C CA . GLY A 1 86 ? -27.820 -5.539 2.134 1.00 59.31 86 GLY A CA 1
ATOM 662 C C . GLY A 1 86 ? -27.520 -4.511 3.209 1.00 59.31 86 GLY A C 1
ATOM 663 O O . GLY A 1 86 ? -26.976 -3.442 2.924 1.00 59.31 86 GLY A O 1
ATOM 664 N N . GLN A 1 87 ? -27.941 -4.790 4.432 1.00 62.38 87 GLN A N 1
ATOM 665 C CA . GLN A 1 87 ? -27.691 -3.944 5.595 1.00 62.38 87 GLN A CA 1
ATOM 666 C C . GLN A 1 87 ? -26.179 -3.922 5.926 1.00 62.38 87 GLN A C 1
ATOM 668 O O . GLN A 1 87 ? -25.763 -4.167 7.055 1.00 62.38 87 GLN A O 1
ATOM 673 N N . THR A 1 88 ? -25.321 -3.708 4.929 1.00 63.72 88 THR A N 1
ATOM 674 C CA . THR A 1 88 ? -23.902 -3.470 5.045 1.00 63.72 88 THR A CA 1
ATOM 675 C C . THR A 1 88 ? -23.785 -2.077 5.624 1.00 63.72 88 THR A C 1
ATOM 677 O O . THR A 1 88 ? -24.014 -1.075 4.944 1.00 63.72 88 THR A O 1
ATOM 680 N N . GLN A 1 89 ? -23.494 -2.020 6.918 1.00 74.25 89 GLN A N 1
ATOM 681 C CA . GLN A 1 89 ? -23.109 -0.777 7.564 1.00 74.25 89 GLN A CA 1
ATOM 682 C C . GLN A 1 89 ? -21.956 -0.172 6.759 1.00 74.25 89 GLN A C 1
ATOM 684 O O . GLN A 1 89 ? -21.001 -0.875 6.426 1.00 74.25 89 GLN A O 1
ATOM 689 N N . THR A 1 90 ? -22.065 1.108 6.399 1.00 84.88 90 THR A N 1
ATOM 690 C CA . THR A 1 90 ? -20.960 1.818 5.754 1.00 84.88 90 THR A CA 1
ATOM 691 C C . THR A 1 90 ? -19.756 1.784 6.681 1.00 84.88 90 THR A C 1
ATOM 693 O O . THR A 1 90 ? -19.839 2.194 7.837 1.00 84.88 90 THR A O 1
ATOM 696 N N . GLU A 1 91 ? -18.633 1.300 6.168 1.00 89.94 91 GLU A N 1
ATOM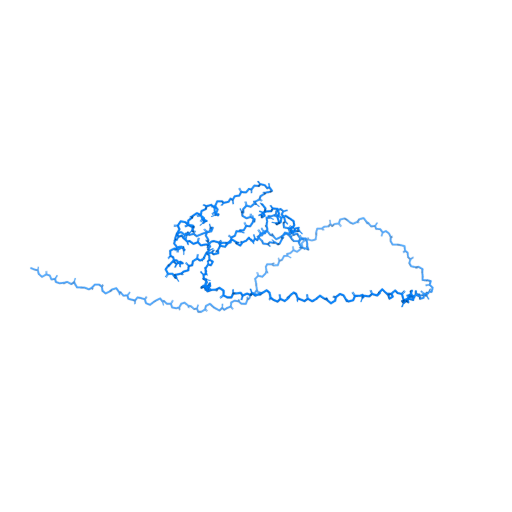 697 C CA . GLU A 1 91 ? -17.384 1.258 6.910 1.00 89.94 91 GLU A CA 1
ATOM 698 C C . GLU A 1 91 ? -16.463 2.388 6.477 1.00 89.94 91 GLU A C 1
ATOM 700 O O . GLU A 1 91 ? -16.451 2.800 5.317 1.00 89.94 91 GLU A 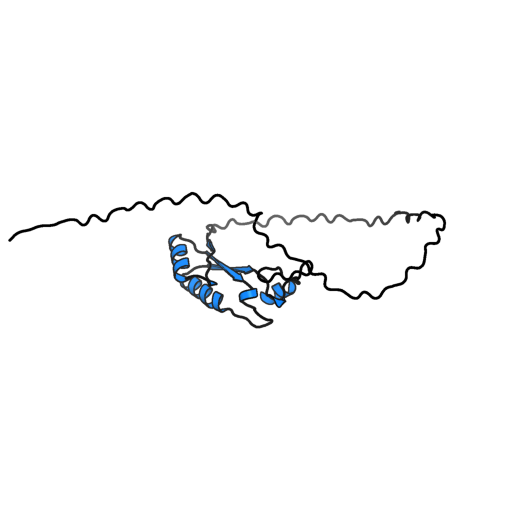O 1
ATOM 705 N N . PHE A 1 92 ? -15.658 2.864 7.420 1.00 95.00 92 PHE A N 1
ATOM 706 C CA . PHE A 1 92 ? -14.728 3.959 7.198 1.00 95.00 92 PHE A CA 1
ATOM 707 C C . PHE A 1 92 ? -13.294 3.505 7.448 1.00 95.00 92 PHE A C 1
ATOM 709 O O . PHE A 1 92 ? -13.021 2.601 8.247 1.00 95.00 92 PHE A O 1
ATOM 716 N N . GLY A 1 93 ? -12.368 4.176 6.768 1.00 96.38 93 GLY A N 1
ATOM 717 C CA . GLY A 1 93 ? -10.943 3.947 6.924 1.00 96.38 93 GLY A CA 1
ATOM 718 C C . GLY A 1 93 ? -10.113 5.212 6.817 1.00 96.38 93 GLY A C 1
ATOM 719 O O . GLY A 1 93 ? -10.615 6.279 6.466 1.00 96.38 93 GLY A O 1
ATOM 720 N N . ILE A 1 94 ? -8.825 5.071 7.116 1.00 97.88 94 ILE A N 1
ATOM 721 C CA . ILE A 1 94 ? -7.842 6.158 7.079 1.00 97.88 94 ILE A CA 1
ATOM 722 C C . ILE A 1 94 ? -6.589 5.727 6.321 1.00 97.88 94 ILE A C 1
ATOM 724 O O . ILE A 1 94 ? -6.156 4.580 6.412 1.00 97.88 94 ILE A O 1
ATOM 728 N N . GLN A 1 95 ? -5.987 6.646 5.566 1.00 97.88 95 GLN A N 1
ATOM 729 C CA . GLN A 1 95 ? -4.665 6.413 4.998 1.00 97.88 95 GLN A CA 1
ATOM 730 C C . GLN A 1 95 ? -3.591 6.614 6.065 1.00 97.88 95 GLN A C 1
ATOM 732 O O . GLN A 1 95 ? -3.563 7.648 6.730 1.00 97.88 95 GLN A O 1
ATOM 737 N N . ILE A 1 96 ? -2.683 5.648 6.185 1.00 97.62 96 ILE A N 1
ATOM 738 C CA . ILE A 1 96 ? -1.501 5.754 7.041 1.00 97.62 96 ILE A CA 1
ATOM 739 C C . ILE A 1 96 ? -0.240 5.837 6.179 1.00 97.62 96 ILE A C 1
ATOM 741 O O . ILE A 1 96 ? -0.184 5.275 5.083 1.00 97.62 96 ILE A O 1
ATOM 745 N N . ASN A 1 97 ? 0.791 6.518 6.682 1.00 96.31 97 ASN A N 1
ATOM 746 C CA . ASN A 1 97 ? 2.120 6.480 6.076 1.00 96.31 97 ASN A CA 1
ATOM 747 C C . ASN A 1 97 ? 3.000 5.423 6.759 1.00 96.31 97 ASN A C 1
ATOM 749 O O . ASN A 1 97 ? 3.982 5.752 7.421 1.00 96.31 97 ASN A O 1
ATOM 753 N N . GLY A 1 98 ? 2.622 4.148 6.644 1.00 95.81 98 GLY A N 1
ATOM 754 C CA . GLY A 1 98 ? 3.262 3.069 7.392 1.00 95.81 98 GLY A CA 1
ATOM 755 C C . GLY A 1 98 ? 4.737 2.865 7.053 1.00 95.81 98 GLY A C 1
ATOM 756 O O . GLY A 1 98 ? 5.504 2.577 7.962 1.00 95.81 98 GLY A O 1
ATOM 757 N N . CYS A 1 99 ? 5.167 3.076 5.802 1.00 93.69 99 CYS A N 1
ATOM 758 C CA . CYS A 1 99 ? 6.563 2.862 5.394 1.00 93.69 99 CYS A CA 1
ATOM 759 C C . CYS A 1 99 ? 7.555 3.780 6.110 1.00 93.69 99 CYS A C 1
ATOM 761 O O . CYS A 1 99 ? 8.636 3.319 6.466 1.00 93.69 99 CYS A O 1
ATOM 763 N N . ASP A 1 100 ? 7.166 5.025 6.386 1.00 94.25 100 ASP A N 1
ATOM 764 C CA . ASP A 1 100 ? 8.079 6.034 6.929 1.00 94.25 100 ASP A CA 1
ATOM 765 C C . ASP A 1 100 ? 7.789 6.374 8.403 1.00 94.25 100 ASP A C 1
ATOM 767 O O . ASP A 1 100 ? 8.484 7.208 8.978 1.00 94.25 100 ASP A O 1
ATOM 771 N N . GLN A 1 101 ? 6.745 5.797 9.015 1.00 94.12 101 GLN A N 1
ATOM 772 C CA . GLN A 1 101 ? 6.264 6.159 10.358 1.00 94.12 101 GLN A CA 1
ATOM 773 C C . GLN A 1 101 ? 5.998 4.936 11.256 1.00 94.12 101 GLN A C 1
ATOM 775 O O . GLN A 1 101 ? 6.016 3.780 10.818 1.00 94.12 101 GLN A O 1
ATOM 780 N N . ASP A 1 102 ? 5.733 5.215 12.536 1.00 96.00 102 ASP A N 1
ATOM 781 C CA . ASP A 1 102 ? 5.327 4.233 13.545 1.00 96.00 102 ASP A CA 1
ATOM 782 C C . ASP A 1 102 ? 3.917 3.693 13.240 1.00 96.00 102 ASP A C 1
ATOM 784 O O . ASP A 1 102 ? 2.907 4.398 13.345 1.00 96.00 102 ASP A O 1
ATOM 788 N N . VAL A 1 103 ? 3.865 2.423 12.830 1.00 97.19 103 VAL A N 1
ATOM 789 C CA . VAL A 1 103 ? 2.626 1.731 12.456 1.00 97.19 103 VAL A CA 1
ATOM 790 C C . VAL A 1 103 ? 1.745 1.464 13.681 1.00 97.19 103 VAL A C 1
ATOM 792 O O . VAL A 1 103 ? 0.584 1.880 13.636 1.00 97.19 103 VAL A O 1
ATOM 795 N N . PRO A 1 104 ? 2.236 0.855 14.783 1.00 97.25 104 PRO A N 1
ATOM 796 C CA . PRO A 1 104 ? 1.440 0.683 15.999 1.00 97.25 104 PRO A CA 1
ATOM 797 C C . P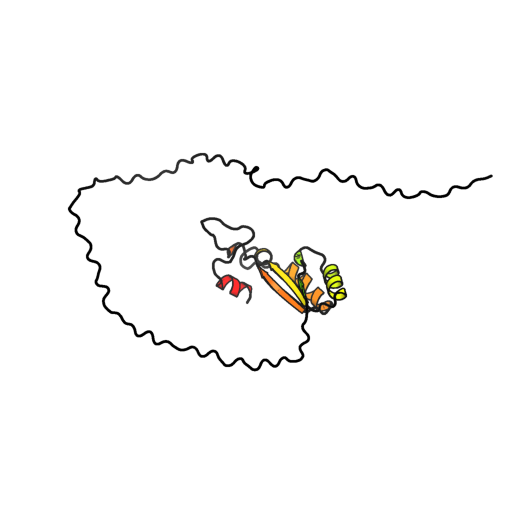RO A 1 104 ? 0.772 1.970 16.492 1.00 97.25 104 PRO A C 1
ATOM 799 O O . PRO A 1 104 ? -0.418 1.958 16.821 1.00 97.25 104 PRO A O 1
ATOM 802 N N . ALA A 1 105 ? 1.494 3.095 16.497 1.00 97.06 105 ALA A N 1
ATOM 803 C CA . ALA A 1 105 ? 0.942 4.378 16.923 1.00 97.06 105 ALA A CA 1
ATOM 804 C C . ALA A 1 105 ? -0.190 4.859 15.997 1.00 97.06 105 ALA A C 1
ATOM 806 O O . ALA A 1 105 ? -1.249 5.275 16.482 1.00 97.06 105 ALA A O 1
ATOM 807 N N . ALA A 1 106 ? -0.001 4.767 14.677 1.00 97.31 106 ALA A N 1
ATOM 808 C CA . ALA A 1 106 ? -1.018 5.145 13.696 1.00 97.31 106 ALA A CA 1
ATOM 809 C C . ALA A 1 106 ? -2.280 4.268 13.805 1.00 97.31 106 ALA A C 1
ATOM 811 O O . ALA A 1 106 ? -3.401 4.784 13.811 1.00 97.31 106 ALA A O 1
ATOM 812 N N . LEU A 1 107 ? -2.109 2.955 13.964 1.00 98.12 107 LEU A N 1
ATOM 813 C CA . LEU A 1 107 ? -3.219 2.015 14.129 1.00 98.12 107 LEU A CA 1
ATOM 814 C C . LEU A 1 107 ? -3.959 2.222 15.454 1.00 98.12 107 LEU A C 1
ATOM 816 O O . LEU A 1 107 ? -5.189 2.188 15.484 1.00 98.12 107 LEU A O 1
ATOM 820 N N . ALA A 1 108 ? -3.246 2.538 16.538 1.00 97.56 108 ALA A N 1
ATOM 821 C CA . ALA A 1 108 ? -3.872 2.872 17.813 1.00 97.56 108 ALA A CA 1
ATOM 822 C C . ALA A 1 108 ? -4.761 4.123 17.705 1.00 97.56 108 ALA A C 1
ATOM 824 O O . ALA A 1 108 ? -5.832 4.174 18.316 1.00 97.56 108 ALA A O 1
ATOM 825 N N . VAL A 1 109 ? -4.348 5.129 16.925 1.00 97.50 109 VAL A N 1
ATOM 826 C CA . VAL A 1 109 ? -5.181 6.305 16.623 1.00 97.50 109 VAL A CA 1
ATOM 827 C C . VAL A 1 109 ? -6.415 5.895 15.819 1.00 97.50 109 VAL A C 1
ATOM 829 O O . VAL A 1 109 ? -7.529 6.223 16.229 1.00 97.50 109 VAL A O 1
ATOM 832 N N . ALA A 1 110 ? -6.238 5.134 14.736 1.00 97.62 110 ALA A N 1
ATOM 833 C CA . ALA A 1 110 ? -7.342 4.664 13.896 1.00 97.62 110 ALA A CA 1
ATOM 834 C C . ALA A 1 110 ? -8.372 3.843 14.697 1.00 97.62 110 ALA A C 1
ATOM 836 O O . ALA A 1 110 ? -9.580 4.023 14.539 1.00 97.62 110 ALA A O 1
ATOM 837 N N . LYS A 1 111 ? -7.901 3.012 15.634 1.00 97.12 111 LYS A N 1
ATOM 838 C CA . LYS A 1 111 ? -8.748 2.181 16.496 1.00 97.12 111 LYS A CA 1
ATOM 839 C C . LYS A 1 111 ? -9.574 3.020 17.466 1.00 97.12 111 LYS A C 1
ATOM 841 O O . LYS A 1 111 ? -10.758 2.754 17.648 1.00 97.12 111 LYS A O 1
ATOM 846 N N . ARG A 1 112 ? -8.986 4.072 18.049 1.00 97.44 112 ARG A N 1
ATOM 847 C CA . ARG A 1 112 ? -9.722 5.027 18.902 1.00 97.44 112 ARG A CA 1
ATOM 848 C C . ARG A 1 112 ? -10.786 5.813 18.134 1.00 97.44 112 ARG A C 1
ATOM 850 O O . ARG A 1 112 ? -11.756 6.243 18.744 1.00 97.44 112 ARG A O 1
ATOM 857 N N . MET A 1 113 ? -10.617 5.986 16.823 1.00 96.94 113 MET A N 1
ATOM 858 C CA . MET A 1 113 ? -11.612 6.608 15.942 1.00 96.94 113 MET A CA 1
ATOM 859 C C . MET A 1 113 ? -12.729 5.642 15.511 1.00 96.94 113 MET A C 1
ATOM 861 O O . MET A 1 113 ? -13.657 6.068 14.831 1.00 96.94 113 MET A O 1
ATOM 865 N N . GLY A 1 114 ? -12.658 4.358 15.884 1.00 95.62 114 GLY A N 1
ATOM 866 C CA . GLY A 1 114 ? -13.646 3.351 15.489 1.00 95.62 114 GLY A CA 1
ATOM 867 C C . GLY A 1 114 ? -13.570 2.945 14.013 1.00 95.62 114 GLY A C 1
ATOM 868 O O . GLY A 1 114 ? -14.539 2.416 13.477 1.00 95.62 114 GLY A O 1
ATOM 869 N N . LEU A 1 115 ? -12.441 3.203 13.346 1.00 97.12 115 LEU A N 1
ATOM 870 C CA . LEU A 1 115 ? -12.233 2.831 11.947 1.00 97.12 115 LEU A CA 1
ATOM 871 C C . LEU A 1 115 ? -11.861 1.350 11.835 1.00 97.12 115 LEU A C 1
ATOM 873 O O . LEU A 1 115 ? -11.156 0.818 12.693 1.00 97.12 115 LEU A O 1
ATOM 877 N N . THR A 1 116 ? -12.294 0.699 10.757 1.00 96.44 116 THR A N 1
ATOM 878 C CA . THR A 1 116 ? -12.036 -0.734 10.510 1.00 96.44 116 THR A CA 1
ATOM 879 C C . THR A 1 116 ? -11.127 -0.979 9.308 1.00 96.44 116 THR A C 1
ATOM 881 O O . THR A 1 116 ? -10.605 -2.082 9.147 1.00 96.44 116 THR A O 1
ATOM 884 N N . TRP A 1 117 ? -10.886 0.049 8.490 1.00 98.25 117 TRP A N 1
ATOM 885 C CA . TRP A 1 117 ? -10.021 -0.008 7.314 1.00 98.25 117 TRP A CA 1
ATOM 886 C C . TRP A 1 117 ? -8.801 0.907 7.451 1.00 98.25 117 TRP A C 1
ATOM 888 O O . TRP A 1 117 ? -8.899 2.035 7.938 1.00 98.25 117 TRP A O 1
ATOM 898 N N . ILE A 1 118 ? -7.660 0.459 6.933 1.00 98.50 118 ILE A N 1
ATOM 899 C CA . ILE A 1 118 ? -6.495 1.312 6.684 1.00 98.50 118 ILE A CA 1
ATOM 900 C C . ILE A 1 118 ? -6.089 1.249 5.219 1.00 98.50 118 ILE A C 1
ATOM 902 O O . ILE A 1 118 ? -6.145 0.192 4.594 1.00 98.50 118 ILE A O 1
ATOM 906 N N . LYS A 1 119 ? -5.660 2.385 4.669 1.00 98.44 119 LYS A N 1
ATOM 907 C CA . LYS A 1 119 ? -5.052 2.465 3.340 1.00 98.44 119 LYS A CA 1
ATOM 908 C C . LYS A 1 119 ? -3.542 2.641 3.478 1.00 98.44 119 LYS A C 1
ATOM 910 O O . LYS A 1 119 ? -3.098 3.613 4.086 1.00 98.44 119 LYS A O 1
ATOM 915 N N . GLN A 1 120 ? -2.764 1.742 2.882 1.00 98.06 120 GLN A N 1
ATOM 916 C CA . GLN A 1 120 ? -1.303 1.832 2.799 1.00 98.06 120 GLN A CA 1
ATOM 917 C C . GLN A 1 120 ? -0.883 2.060 1.346 1.00 98.06 120 GLN A C 1
ATOM 919 O O . GLN A 1 120 ? -1.321 1.351 0.443 1.00 98.06 120 GLN A O 1
ATOM 924 N N . GLN A 1 121 ? -0.017 3.043 1.105 1.00 96.00 121 GLN A N 1
ATOM 925 C CA . GLN A 1 121 ? 0.557 3.258 -0.222 1.00 96.00 121 GLN A CA 1
ATOM 926 C C . GLN A 1 121 ? 1.800 2.382 -0.413 1.00 96.00 121 GLN A C 1
ATOM 928 O O . GLN A 1 121 ? 2.713 2.409 0.410 1.00 96.00 121 GLN A O 1
ATOM 933 N N . ALA A 1 122 ? 1.833 1.621 -1.499 1.00 95.62 122 ALA A N 1
ATOM 934 C CA . ALA A 1 122 ? 2.961 0.810 -1.927 1.00 95.62 122 ALA A CA 1
ATOM 935 C C . ALA A 1 122 ? 3.599 1.487 -3.143 1.00 95.62 122 ALA A C 1
ATOM 937 O O . ALA A 1 122 ? 3.018 1.519 -4.228 1.00 95.62 122 ALA A O 1
ATOM 938 N N . ARG A 1 123 ? 4.775 2.088 -2.966 1.00 93.88 123 ARG A N 1
ATOM 939 C CA . ARG A 1 123 ? 5.494 2.717 -4.078 1.00 93.88 123 ARG A CA 1
ATOM 940 C C . ARG A 1 123 ? 6.264 1.625 -4.816 1.00 93.88 123 ARG A C 1
ATOM 942 O O . ARG A 1 123 ? 7.214 1.082 -4.266 1.00 93.88 123 ARG A O 1
ATOM 949 N N . TRP A 1 124 ? 5.855 1.301 -6.043 1.00 94.81 124 TRP A N 1
ATOM 950 C CA . TRP A 1 124 ? 6.467 0.233 -6.838 1.00 94.81 124 TRP A CA 1
ATOM 951 C C . TRP A 1 124 ? 7.972 0.469 -7.003 1.00 94.81 124 TRP A C 1
ATOM 953 O O . TRP A 1 124 ? 8.745 -0.447 -6.779 1.00 94.81 124 TRP A O 1
ATOM 963 N N . GLY A 1 125 ? 8.424 1.700 -7.250 1.00 93.19 125 GLY A N 1
ATOM 964 C CA . GLY A 1 125 ? 9.860 1.994 -7.336 1.00 93.19 125 GLY A CA 1
ATOM 965 C C . GLY A 1 125 ? 10.669 1.856 -6.042 1.00 93.19 125 GLY A C 1
ATOM 966 O O . GLY A 1 125 ? 11.889 1.739 -6.129 1.00 93.19 125 GLY A O 1
ATOM 967 N N . ASP A 1 126 ? 10.025 1.842 -4.872 1.00 92.88 126 ASP A N 1
ATOM 968 C CA . ASP A 1 126 ? 10.707 1.527 -3.608 1.00 92.88 126 ASP A CA 1
ATOM 969 C C . ASP A 1 126 ? 10.800 0.013 -3.402 1.00 92.88 126 ASP A C 1
ATOM 971 O O . ASP A 1 126 ? 11.776 -0.469 -2.827 1.00 92.88 126 ASP A O 1
ATOM 975 N N . ILE A 1 127 ? 9.788 -0.710 -3.892 1.00 96.12 127 ILE A N 1
ATOM 976 C CA . ILE A 1 127 ? 9.671 -2.164 -3.809 1.00 96.12 127 ILE A CA 1
ATOM 977 C C . ILE A 1 127 ? 10.589 -2.831 -4.832 1.00 96.12 127 ILE A C 1
ATOM 979 O O . ILE A 1 127 ? 11.347 -3.717 -4.478 1.00 96.12 127 ILE A O 1
ATOM 983 N N . GLU A 1 128 ? 10.564 -2.406 -6.091 1.00 95.62 128 GLU A N 1
ATOM 984 C CA . GLU A 1 128 ? 11.356 -2.984 -7.174 1.00 95.62 128 GLU A CA 1
ATOM 985 C C . GLU A 1 128 ? 12.361 -1.957 -7.707 1.00 95.62 128 GLU A C 1
ATOM 987 O O . GLU A 1 128 ? 12.114 -1.210 -8.661 1.00 95.62 128 GLU A O 1
ATOM 992 N N . LYS A 1 129 ? 13.526 -1.900 -7.057 1.00 91.56 129 LYS A N 1
ATOM 993 C CA . LYS A 1 129 ? 14.585 -0.931 -7.397 1.00 91.56 129 LYS A CA 1
ATOM 994 C C . LYS A 1 129 ? 15.281 -1.276 -8.715 1.00 91.56 129 LYS A C 1
ATOM 996 O O . LYS A 1 129 ? 15.718 -0.380 -9.437 1.00 91.56 129 LYS A O 1
ATOM 1001 N N . ALA A 1 130 ? 15.358 -2.564 -9.037 1.00 91.38 130 ALA A N 1
ATOM 1002 C CA . ALA A 1 130 ? 15.901 -3.107 -10.277 1.00 91.38 130 ALA A CA 1
ATOM 1003 C C . ALA A 1 130 ? 15.060 -4.320 -10.713 1.00 91.38 130 ALA A C 1
ATOM 1005 O O . ALA A 1 130 ? 14.442 -4.932 -9.842 1.00 91.38 130 ALA A O 1
ATOM 1006 N N . PRO A 1 131 ? 15.044 -4.681 -12.011 1.00 92.25 131 PRO A N 1
ATOM 1007 C CA . PRO A 1 131 ? 14.227 -5.786 -12.511 1.00 92.25 131 PRO A CA 1
ATOM 1008 C C . PRO A 1 131 ? 14.412 -7.064 -11.684 1.00 92.25 131 PRO A C 1
ATOM 1010 O O . PRO A 1 131 ? 15.534 -7.565 -11.552 1.00 92.25 131 PRO A O 1
ATOM 1013 N N . GLY A 1 132 ? 13.323 -7.566 -11.103 1.00 92.81 132 GLY A N 1
ATOM 1014 C CA . GLY A 1 132 ? 13.317 -8.787 -10.292 1.00 92.81 132 GLY A CA 1
ATOM 1015 C C . GLY A 1 132 ? 13.939 -8.668 -8.893 1.00 92.81 132 GLY A C 1
ATOM 1016 O O . GLY A 1 132 ? 14.028 -9.672 -8.185 1.00 92.81 132 GLY A O 1
ATOM 1017 N N . GLN A 1 133 ? 14.377 -7.478 -8.472 1.00 95.06 133 GLN A N 1
ATOM 1018 C CA . GLN A 1 133 ? 14.904 -7.228 -7.127 1.00 95.06 133 GLN A CA 1
ATOM 1019 C C . GLN A 1 133 ? 13.841 -6.551 -6.266 1.00 95.06 133 GLN A C 1
ATOM 1021 O O . GLN A 1 133 ? 13.693 -5.328 -6.305 1.00 95.06 133 GLN A O 1
ATOM 1026 N N . PHE A 1 134 ? 13.130 -7.360 -5.481 1.00 96.38 134 PHE A N 1
ATOM 1027 C CA . PHE A 1 134 ? 12.019 -6.907 -4.652 1.00 96.38 134 PHE A CA 1
ATOM 1028 C C . PHE A 1 134 ? 12.405 -6.729 -3.178 1.00 96.38 134 PHE A C 1
ATOM 1030 O O . PHE A 1 134 ? 13.027 -7.601 -2.573 1.00 96.38 134 PHE A O 1
ATOM 1037 N N . ASP A 1 135 ? 11.969 -5.618 -2.595 1.00 96.25 135 ASP A N 1
ATOM 1038 C CA . ASP A 1 135 ? 12.085 -5.257 -1.187 1.00 96.25 135 ASP A CA 1
ATOM 1039 C C . ASP A 1 135 ? 10.683 -4.967 -0.629 1.00 96.25 135 ASP A C 1
ATOM 1041 O O . ASP A 1 135 ? 10.120 -3.881 -0.787 1.00 96.25 135 ASP A O 1
ATOM 1045 N N . TRP A 1 136 ? 10.097 -5.975 0.015 1.00 96.62 136 TRP A N 1
ATOM 1046 C CA . TRP A 1 136 ? 8.750 -5.910 0.586 1.00 96.62 136 TRP A CA 1
ATOM 1047 C C . TRP A 1 136 ? 8.733 -5.456 2.049 1.00 96.62 136 TRP A C 1
ATOM 1049 O O . TRP A 1 136 ? 7.660 -5.394 2.654 1.00 96.62 136 TRP A O 1
ATOM 1059 N N . ALA A 1 137 ? 9.882 -5.064 2.615 1.00 96.12 137 ALA A N 1
ATOM 1060 C CA . ALA A 1 137 ? 10.049 -4.859 4.054 1.00 96.12 137 ALA A CA 1
ATOM 1061 C C . ALA A 1 137 ? 9.036 -3.877 4.669 1.00 96.12 137 ALA A C 1
ATOM 1063 O O . ALA A 1 137 ? 8.611 -4.046 5.813 1.00 96.12 137 ALA A O 1
ATOM 1064 N N . CYS A 1 138 ? 8.611 -2.850 3.921 1.00 95.06 138 CYS A N 1
ATOM 1065 C CA . CYS A 1 138 ? 7.540 -1.969 4.387 1.00 95.06 138 CYS A CA 1
ATOM 1066 C C . CYS A 1 138 ? 6.213 -2.725 4.575 1.00 95.06 138 CYS A C 1
ATOM 1068 O O . CYS A 1 138 ? 5.598 -2.627 5.639 1.00 95.06 138 CYS A O 1
ATOM 1070 N N . LEU A 1 139 ? 5.749 -3.454 3.557 1.00 97.31 139 LEU A N 1
ATOM 1071 C CA . LEU A 1 139 ? 4.461 -4.148 3.612 1.00 97.31 139 LEU A CA 1
ATOM 1072 C C . LEU A 1 139 ? 4.498 -5.319 4.598 1.00 97.31 139 LEU A C 1
ATOM 1074 O O . LEU A 1 139 ? 3.532 -5.493 5.341 1.00 97.31 139 LEU A O 1
ATOM 1078 N N . ASP A 1 140 ? 5.635 -6.015 4.691 1.00 97.00 140 ASP A N 1
ATOM 1079 C CA . ASP A 1 140 ? 5.879 -7.087 5.667 1.00 97.00 140 ASP A CA 1
ATOM 1080 C C . ASP A 1 140 ? 5.812 -6.595 7.119 1.00 97.00 140 ASP A C 1
ATOM 1082 O O . ASP A 1 140 ? 5.545 -7.372 8.033 1.00 97.00 140 ASP A O 1
ATOM 1086 N N . ARG A 1 141 ? 6.003 -5.293 7.353 1.00 96.25 141 ARG A N 1
ATOM 1087 C CA . ARG A 1 141 ? 5.782 -4.665 8.660 1.00 96.25 141 ARG A CA 1
ATOM 1088 C C . ARG A 1 141 ? 4.345 -4.177 8.838 1.00 96.25 141 ARG A C 1
ATOM 1090 O O . ARG A 1 141 ? 3.765 -4.363 9.903 1.00 96.25 141 ARG A O 1
ATOM 1097 N N . VAL A 1 142 ? 3.772 -3.518 7.828 1.00 97.94 142 VAL A N 1
ATOM 1098 C CA . VAL A 1 142 ? 2.458 -2.859 7.945 1.00 97.94 142 VAL A CA 1
ATOM 1099 C C . VAL A 1 142 ? 1.309 -3.865 7.989 1.00 97.94 142 VAL A C 1
ATOM 1101 O O . VAL A 1 142 ? 0.423 -3.743 8.835 1.00 97.94 142 VAL A O 1
ATOM 1104 N N . ILE A 1 143 ? 1.294 -4.835 7.072 1.00 98.06 143 ILE A N 1
ATOM 1105 C CA . ILE A 1 143 ? 0.147 -5.731 6.876 1.00 98.06 143 ILE A CA 1
ATOM 1106 C C . ILE A 1 143 ? -0.046 -6.663 8.080 1.00 98.06 143 ILE A C 1
ATOM 1108 O O . ILE A 1 143 ? -1.171 -6.724 8.584 1.00 98.06 143 ILE A O 1
ATOM 1112 N N . PRO A 1 144 ? 0.992 -7.352 8.600 1.00 98.12 144 PRO A N 1
ATOM 1113 C CA . PRO A 1 144 ? 0.814 -8.223 9.758 1.00 98.12 144 PRO A CA 1
ATOM 1114 C C . PRO A 1 144 ? 0.376 -7.460 11.008 1.00 98.12 144 PRO A C 1
ATOM 1116 O O . PRO A 1 144 ? -0.508 -7.927 11.720 1.00 98.12 144 PRO A O 1
ATOM 1119 N N . GLU A 1 145 ? 0.929 -6.268 11.242 1.00 97.81 145 GLU A N 1
ATOM 1120 C CA . GLU A 1 145 ? 0.567 -5.421 12.383 1.00 97.81 145 GLU A CA 1
ATOM 1121 C C . GLU A 1 145 ? -0.893 -4.936 12.286 1.00 97.81 145 GLU A C 1
ATOM 1123 O O . GLU A 1 145 ? -1.653 -5.027 13.251 1.00 97.81 145 GLU A O 1
ATOM 1128 N N . ALA A 1 146 ? -1.331 -4.494 11.102 1.00 98.12 146 ALA A N 1
ATOM 1129 C CA . ALA A 1 146 ? -2.723 -4.113 10.860 1.00 98.12 146 ALA A CA 1
ATOM 1130 C C . ALA A 1 146 ? -3.686 -5.292 11.078 1.00 98.12 146 ALA A C 1
ATOM 1132 O O . ALA A 1 146 ? -4.690 -5.149 11.785 1.00 98.12 146 ALA A O 1
ATOM 1133 N N . ASN A 1 147 ? -3.346 -6.467 10.540 1.00 97.75 147 ASN A N 1
ATOM 1134 C CA . ASN A 1 147 ? -4.133 -7.687 10.707 1.00 97.75 147 ASN A CA 1
ATOM 1135 C C . ASN A 1 147 ? -4.209 -8.116 12.181 1.00 97.75 147 ASN A C 1
ATOM 1137 O O . ASN A 1 147 ? -5.294 -8.440 12.664 1.00 97.75 147 ASN A O 1
ATOM 1141 N N . ALA A 1 148 ? -3.096 -8.057 12.920 1.00 97.44 148 ALA A N 1
ATOM 1142 C CA . ALA A 1 148 ? -3.048 -8.383 14.348 1.00 97.44 148 ALA A CA 1
ATOM 1143 C C . ALA A 1 148 ? -3.958 -7.474 15.193 1.00 97.44 148 ALA A C 1
ATOM 1145 O O . ALA A 1 148 ? -4.478 -7.893 16.228 1.00 97.44 148 ALA A O 1
ATOM 1146 N N . GLN A 1 149 ? -4.193 -6.240 14.742 1.00 97.00 149 GLN A N 1
ATOM 1147 C CA . GLN A 1 149 ? -5.086 -5.290 15.405 1.00 97.00 149 GLN A CA 1
ATOM 1148 C C . GLN A 1 149 ? -6.543 -5.337 14.908 1.00 97.00 149 GLN A C 1
ATOM 1150 O O . GLN A 1 149 ? -7.390 -4.644 15.487 1.00 97.00 149 GLN A O 1
ATOM 1155 N N . GLY A 1 150 ? -6.844 -6.177 13.909 1.00 96.38 150 GLY A N 1
ATOM 1156 C CA . GLY A 1 150 ? -8.183 -6.390 13.355 1.00 96.38 150 GLY A CA 1
ATOM 1157 C C . GLY A 1 150 ? -8.580 -5.424 12.234 1.00 96.38 150 GLY A C 1
ATOM 1158 O O . GLY A 1 150 ? -9.769 -5.298 11.944 1.00 96.38 150 GLY A O 1
ATOM 1159 N N . PHE A 1 151 ? -7.622 -4.726 11.619 1.00 98.38 151 PHE A N 1
ATOM 1160 C CA . PHE A 1 151 ? -7.896 -3.847 10.482 1.00 98.38 151 PHE A CA 1
ATOM 1161 C C . PHE A 1 151 ? -7.958 -4.617 9.167 1.00 98.38 151 PHE A C 1
ATOM 1163 O O . PHE A 1 151 ? -7.200 -5.556 8.936 1.00 98.38 151 PHE A O 1
ATOM 1170 N N . LYS A 1 152 ? -8.804 -4.137 8.258 1.00 97.94 152 LYS A N 1
ATOM 1171 C CA . LYS A 1 152 ? -8.751 -4.486 6.837 1.00 97.94 152 LYS A CA 1
ATOM 1172 C C . LYS A 1 152 ? -7.819 -3.533 6.110 1.00 97.94 152 LYS A C 1
ATOM 1174 O O . LYS A 1 152 ? -7.832 -2.328 6.365 1.00 97.94 152 LYS A O 1
ATOM 1179 N N . VAL A 1 153 ? -7.017 -4.065 5.196 1.00 98.19 153 VAL A N 1
ATOM 1180 C CA . VAL A 1 153 ? -5.967 -3.300 4.520 1.00 98.19 153 VAL A CA 1
ATOM 1181 C C . VAL A 1 153 ? -6.318 -3.088 3.053 1.00 98.19 153 VAL A C 1
ATOM 1183 O O . VAL A 1 153 ? -6.530 -4.041 2.309 1.00 98.19 153 VAL A O 1
ATOM 1186 N N . LEU A 1 154 ? -6.330 -1.826 2.632 1.00 98.25 154 LEU A N 1
ATOM 1187 C CA . LEU A 1 154 ? -6.351 -1.419 1.233 1.00 98.25 154 LEU A CA 1
ATOM 1188 C C . LEU A 1 154 ? -4.940 -0.991 0.820 1.00 98.25 154 LEU A C 1
ATOM 1190 O O . LEU A 1 154 ? -4.438 0.035 1.285 1.00 98.25 154 LEU A O 1
ATOM 1194 N N . 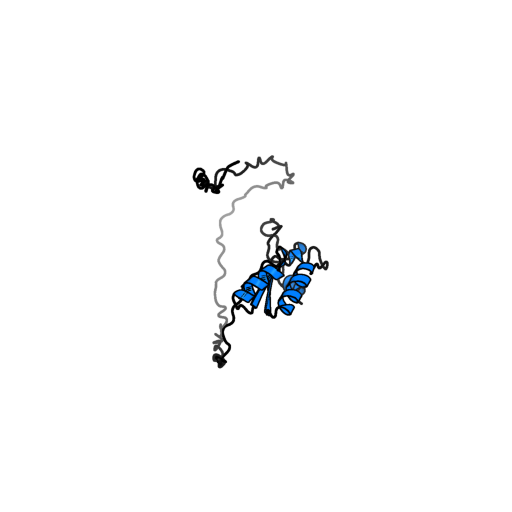VAL A 1 155 ? -4.304 -1.739 -0.077 1.00 97.75 155 VAL A N 1
ATOM 1195 C CA . VAL A 1 155 ? -3.007 -1.347 -0.643 1.00 97.75 155 VAL A CA 1
ATOM 1196 C C . VAL A 1 155 ? -3.225 -0.556 -1.929 1.00 97.75 155 VAL A C 1
ATOM 1198 O O . VAL A 1 155 ? -3.934 -0.991 -2.831 1.00 97.75 155 VAL A O 1
ATOM 1201 N N . SER A 1 156 ? -2.610 0.621 -2.016 1.00 96.38 156 SER A N 1
ATOM 1202 C CA . SER A 1 156 ? -2.619 1.465 -3.211 1.00 96.38 156 SER A CA 1
ATOM 1203 C C . SER A 1 156 ? -1.235 1.462 -3.834 1.00 96.38 156 SER A C 1
ATOM 1205 O O . SER A 1 156 ? -0.315 2.044 -3.261 1.00 96.38 156 SER A O 1
ATOM 1207 N N . VAL A 1 157 ? -1.089 0.855 -5.009 1.00 95.25 157 VAL A N 1
ATOM 1208 C CA . VAL A 1 157 ? 0.187 0.850 -5.730 1.00 95.25 157 VAL A CA 1
ATOM 1209 C C . VAL A 1 157 ? 0.358 2.151 -6.511 1.00 95.25 157 VAL A C 1
ATOM 1211 O O . VAL A 1 157 ? -0.551 2.584 -7.218 1.00 95.25 157 VAL A O 1
ATOM 1214 N N . THR A 1 158 ? 1.516 2.794 -6.374 1.00 92.62 158 THR A N 1
ATOM 1215 C CA . THR A 1 158 ? 1.854 4.044 -7.073 1.00 92.62 158 THR A CA 1
ATOM 1216 C C . THR A 1 158 ? 3.302 4.033 -7.547 1.00 92.62 158 THR A C 1
ATOM 1218 O O . THR A 1 158 ? 4.066 3.160 -7.159 1.00 92.62 158 THR A O 1
ATOM 1221 N N . SER A 1 159 ? 3.703 5.063 -8.299 1.00 91.25 159 SER A N 1
ATOM 1222 C CA . SER A 1 159 ? 5.108 5.376 -8.613 1.00 91.25 159 SER A CA 1
ATOM 1223 C C . SER A 1 159 ? 5.856 4.199 -9.241 1.00 91.25 159 SER A C 1
ATOM 1225 O O . SER A 1 159 ? 6.539 3.458 -8.538 1.00 91.25 159 SER A O 1
ATOM 1227 N N . ALA A 1 160 ? 5.737 4.047 -10.565 1.00 93.81 160 ALA A N 1
ATOM 1228 C CA . ALA A 1 160 ? 6.309 2.918 -11.298 1.00 93.81 160 ALA A CA 1
ATOM 1229 C C . ALA A 1 160 ? 7.800 2.698 -11.002 1.00 93.81 160 ALA A C 1
ATOM 1231 O O . ALA A 1 160 ? 8.513 3.645 -10.640 1.00 93.81 160 ALA A O 1
ATOM 1232 N N . ALA A 1 161 ? 8.274 1.465 -11.170 1.00 92.44 161 ALA A N 1
ATOM 1233 C CA . ALA A 1 161 ? 9.685 1.153 -10.998 1.00 92.44 161 ALA A CA 1
ATOM 1234 C C . ALA A 1 161 ? 10.563 1.960 -11.969 1.00 92.44 161 ALA A C 1
ATOM 1236 O O . ALA A 1 161 ? 10.145 2.212 -13.100 1.00 92.44 161 ALA A O 1
ATOM 1237 N N . PRO A 1 162 ? 11.780 2.386 -11.574 1.00 90.81 162 PRO A N 1
ATOM 1238 C CA . PRO A 1 162 ? 12.628 3.229 -12.420 1.00 90.81 162 PRO A CA 1
ATOM 1239 C C . PRO A 1 162 ? 12.840 2.679 -13.836 1.00 90.81 162 PRO A C 1
ATOM 1241 O O . PRO A 1 162 ? 12.827 3.448 -14.792 1.00 90.81 162 PRO A O 1
ATOM 1244 N N . HIS A 1 163 ? 12.977 1.358 -13.967 1.00 89.56 163 HIS A N 1
ATOM 1245 C CA . HIS A 1 163 ? 13.226 0.669 -15.233 1.00 89.56 163 HIS A CA 1
ATOM 1246 C C . HIS A 1 163 ? 11.980 0.503 -16.121 1.00 89.56 163 HIS A C 1
ATOM 1248 O O . HIS A 1 163 ? 12.131 0.211 -17.302 1.00 89.56 163 HIS A O 1
ATOM 1254 N N . THR A 1 164 ? 10.772 0.711 -15.587 1.00 92.19 164 THR A N 1
ATOM 1255 C CA . THR A 1 164 ? 9.516 0.636 -16.357 1.00 92.19 164 THR A CA 1
ATOM 1256 C C . THR A 1 164 ? 8.968 2.012 -16.710 1.00 92.19 164 THR A C 1
ATOM 1258 O O . THR A 1 164 ? 7.989 2.113 -17.441 1.00 92.19 164 THR A O 1
ATOM 1261 N N . ARG A 1 165 ? 9.558 3.104 -16.207 1.00 90.44 165 ARG A N 1
ATOM 1262 C CA . ARG A 1 165 ? 9.018 4.460 -16.385 1.00 90.44 165 ARG A CA 1
ATOM 1263 C C . ARG A 1 165 ? 9.078 4.939 -17.828 1.00 90.44 165 ARG A C 1
ATOM 1265 O O . ARG A 1 165 ? 10.079 4.782 -18.523 1.00 90.44 165 ARG A O 1
ATOM 1272 N N . GLN A 1 166 ? 8.023 5.642 -18.235 1.00 83.44 166 GLN A N 1
ATOM 1273 C CA . GLN A 1 166 ? 8.023 6.365 -19.497 1.00 83.44 166 GLN A CA 1
ATOM 1274 C C . GLN A 1 166 ? 8.997 7.552 -19.448 1.00 83.44 166 GLN A C 1
ATOM 1276 O O . GLN A 1 166 ? 8.957 8.368 -18.525 1.00 83.44 166 GLN A O 1
ATOM 1281 N N . ILE A 1 167 ? 9.805 7.698 -20.497 1.00 79.56 167 ILE A N 1
ATOM 1282 C CA . ILE A 1 167 ? 10.526 8.937 -20.798 1.00 79.56 167 ILE A CA 1
ATOM 1283 C C . ILE A 1 167 ? 9.590 9.829 -21.621 1.00 79.56 167 ILE A C 1
ATOM 1285 O O . ILE A 1 167 ? 9.148 9.438 -22.702 1.00 79.56 167 ILE A O 1
ATOM 1289 N N . TYR A 1 168 ? 9.277 11.026 -21.125 1.00 68.69 168 TYR A N 1
ATOM 1290 C CA . TYR A 1 168 ? 8.418 11.981 -21.829 1.00 68.69 168 TYR A CA 1
ATOM 1291 C C . TYR A 1 168 ? 9.243 13.182 -22.286 1.00 68.69 168 TYR A C 1
ATOM 1293 O O . TYR A 1 168 ? 9.923 13.812 -21.482 1.00 68.69 168 TYR A O 1
ATOM 1301 N N . LYS A 1 169 ? 9.207 13.496 -23.589 1.00 76.19 169 LYS A N 1
ATOM 1302 C CA . LYS A 1 169 ? 9.988 14.592 -24.202 1.00 76.19 169 LYS A CA 1
ATOM 1303 C C . LYS A 1 169 ? 11.493 14.552 -23.867 1.00 76.19 169 LYS A C 1
ATOM 1305 O O . LYS A 1 169 ? 12.113 15.587 -23.658 1.00 76.19 169 LYS A O 1
ATOM 1310 N N . GLY A 1 170 ? 12.074 13.354 -23.784 1.00 75.94 170 GLY A N 1
ATOM 1311 C CA . GLY A 1 170 ? 13.487 13.164 -23.428 1.00 75.94 170 GLY A CA 1
ATOM 1312 C C . GLY A 1 170 ? 13.810 13.378 -21.944 1.00 75.94 170 GLY A C 1
ATOM 1313 O O . GLY A 1 170 ? 14.965 13.237 -21.554 1.00 75.94 170 GLY A O 1
ATOM 1314 N N . ILE A 1 171 ? 12.812 13.677 -21.107 1.00 71.06 171 ILE A N 1
ATOM 1315 C CA . ILE A 1 171 ? 12.978 13.869 -19.668 1.00 71.06 171 ILE A CA 1
ATOM 1316 C C . ILE A 1 171 ? 12.604 12.570 -18.951 1.00 71.06 171 ILE A C 1
ATOM 1318 O O . ILE A 1 171 ? 11.488 12.056 -19.077 1.00 71.06 171 ILE A O 1
ATOM 1322 N N . PHE A 1 172 ? 13.554 12.036 -18.185 1.00 72.75 172 PHE A N 1
ATOM 1323 C CA . PHE A 1 172 ? 13.302 10.964 -17.231 1.00 72.75 172 PHE A CA 1
ATOM 1324 C C . PHE A 1 172 ? 12.771 11.566 -15.929 1.00 72.75 172 PHE A C 1
ATOM 1326 O O . PHE A 1 172 ? 13.386 12.474 -15.374 1.00 72.75 172 PHE A O 1
ATOM 1333 N N . HIS A 1 173 ? 11.650 11.051 -15.420 1.00 68.12 173 HIS A N 1
ATOM 1334 C CA . HIS A 1 173 ? 11.139 11.442 -14.109 1.00 68.12 173 HIS A CA 1
ATOM 1335 C C . HIS A 1 173 ? 11.741 10.531 -13.021 1.00 68.12 173 HIS A C 1
ATOM 1337 O O . HIS A 1 173 ? 11.354 9.360 -12.906 1.00 68.12 173 HIS A O 1
ATOM 1343 N N . PRO A 1 174 ? 12.675 11.037 -12.191 1.00 66.62 174 PRO A N 1
ATOM 1344 C CA . PRO A 1 174 ? 13.472 10.198 -11.297 1.00 66.62 174 PRO A CA 1
ATOM 1345 C C . PRO A 1 174 ? 12.703 9.679 -10.084 1.00 66.62 174 PRO A C 1
ATOM 1347 O O . PRO A 1 174 ? 13.119 8.702 -9.465 1.00 66.62 174 PRO A O 1
ATOM 1350 N N . THR A 1 175 ? 11.562 10.278 -9.758 1.00 65.88 175 THR A N 1
ATOM 1351 C CA . THR A 1 175 ? 10.812 9.967 -8.534 1.00 65.88 175 THR A CA 1
ATOM 1352 C C . THR A 1 175 ? 9.392 9.497 -8.804 1.00 65.88 175 THR A C 1
ATOM 1354 O O . THR A 1 175 ? 8.946 8.551 -8.165 1.00 65.88 175 THR A O 1
ATOM 1357 N N . ASN A 1 176 ? 8.690 10.094 -9.771 1.00 72.00 176 ASN A N 1
ATOM 1358 C CA . ASN A 1 176 ? 7.285 9.795 -10.035 1.00 72.00 176 ASN A CA 1
ATOM 1359 C C . ASN A 1 176 ? 7.007 9.775 -11.537 1.00 72.00 176 ASN A C 1
ATOM 1361 O O . ASN A 1 176 ? 7.118 10.798 -12.204 1.00 72.00 176 ASN A O 1
ATOM 1365 N N . GLY A 1 177 ? 6.621 8.615 -12.060 1.00 80.69 177 GLY A N 1
ATOM 1366 C CA . GLY A 1 177 ? 6.244 8.453 -13.457 1.00 80.69 177 GLY A CA 1
ATOM 1367 C C . GLY A 1 177 ? 5.277 7.292 -13.626 1.00 80.69 177 GLY A C 1
ATOM 1368 O O . GLY A 1 177 ? 5.283 6.344 -12.834 1.00 80.69 177 GLY A O 1
ATOM 1369 N N . ARG A 1 178 ? 4.439 7.383 -14.659 1.00 87.50 178 ARG A N 1
ATOM 1370 C CA . ARG A 1 178 ? 3.675 6.235 -15.145 1.00 87.50 178 ARG A CA 1
ATOM 1371 C C . ARG A 1 178 ? 4.626 5.235 -15.812 1.00 87.50 178 ARG A C 1
ATOM 1373 O O . ARG A 1 178 ? 5.670 5.657 -16.327 1.00 87.50 178 ARG A O 1
ATOM 1380 N N . PRO A 1 179 ? 4.279 3.944 -15.848 1.00 92.31 179 PRO A N 1
ATOM 1381 C CA . PRO A 1 179 ? 5.035 3.008 -16.657 1.00 92.31 179 PRO A CA 1
ATOM 1382 C C . PRO A 1 179 ? 4.880 3.344 -18.154 1.00 92.31 179 PRO A C 1
ATOM 1384 O O . PRO A 1 179 ? 3.885 3.949 -18.582 1.00 92.31 179 PRO A O 1
ATOM 1387 N N . ALA A 1 180 ? 5.896 2.995 -18.938 1.00 91.88 180 ALA A N 1
ATOM 1388 C CA . ALA A 1 180 ? 5.906 3.086 -20.391 1.00 91.88 180 ALA A CA 1
ATOM 1389 C C . ALA A 1 180 ? 4.888 2.107 -20.988 1.00 91.88 180 ALA A C 1
ATOM 1391 O O . ALA A 1 180 ? 4.123 2.505 -21.868 1.00 91.88 180 ALA A O 1
ATOM 1392 N N . ASP A 1 181 ? 4.830 0.891 -20.437 1.00 93.44 181 ASP A N 1
ATOM 1393 C CA . ASP A 1 181 ? 3.866 -0.155 -20.768 1.00 93.44 181 ASP A CA 1
ATOM 1394 C C . ASP A 1 181 ? 3.029 -0.540 -19.530 1.00 93.44 181 ASP A C 1
ATOM 1396 O O . ASP A 1 181 ? 3.551 -0.818 -18.451 1.00 93.44 181 ASP A O 1
ATOM 1400 N N . LEU A 1 182 ? 1.700 -0.563 -19.671 1.00 93.50 182 LEU A N 1
ATOM 1401 C CA . LEU A 1 182 ? 0.796 -1.012 -18.604 1.00 93.50 182 LEU A CA 1
ATOM 1402 C C . LEU A 1 182 ? 0.892 -2.525 -18.355 1.00 93.50 182 LEU A C 1
ATOM 1404 O O . LEU A 1 182 ? 0.488 -2.986 -17.285 1.00 93.50 182 LEU A O 1
ATOM 1408 N N . ARG A 1 183 ? 1.442 -3.302 -19.297 1.00 95.00 183 ARG A N 1
ATOM 1409 C CA . ARG A 1 183 ? 1.743 -4.722 -19.090 1.00 95.00 183 ARG A CA 1
ATOM 1410 C C . ARG A 1 183 ? 2.730 -4.922 -17.948 1.00 95.00 183 ARG A C 1
ATOM 1412 O O . ARG A 1 183 ? 2.505 -5.828 -17.151 1.00 95.00 183 ARG A O 1
ATOM 1419 N N . ASP A 1 184 ? 3.743 -4.067 -17.825 1.00 94.56 184 ASP A N 1
ATOM 1420 C CA . ASP A 1 184 ? 4.724 -4.152 -16.739 1.00 94.56 184 ASP A CA 1
ATOM 1421 C C . ASP A 1 184 ? 4.047 -3.968 -15.378 1.00 94.56 184 ASP A C 1
ATOM 1423 O O . ASP A 1 184 ? 4.329 -4.691 -14.427 1.00 94.56 184 ASP A O 1
ATOM 1427 N N . PHE A 1 185 ? 3.087 -3.042 -15.296 1.00 94.81 185 PHE A N 1
ATOM 1428 C CA . PHE A 1 185 ? 2.282 -2.864 -14.090 1.00 94.81 185 PHE A CA 1
ATOM 1429 C C . PHE A 1 185 ? 1.437 -4.104 -13.782 1.00 94.81 185 PHE A C 1
ATOM 1431 O O . PHE A 1 185 ? 1.355 -4.519 -12.632 1.00 94.81 185 PHE A O 1
ATOM 1438 N N . GLY A 1 186 ? 0.841 -4.726 -14.803 1.00 95.06 186 GLY A N 1
ATOM 1439 C CA . GLY A 1 186 ? 0.112 -5.984 -14.639 1.00 95.06 186 GLY A CA 1
ATOM 1440 C C . GLY A 1 186 ? 0.998 -7.139 -14.163 1.00 95.06 186 GLY A C 1
ATOM 1441 O O . GLY A 1 186 ? 0.558 -7.918 -13.328 1.00 95.06 186 GLY A O 1
ATOM 1442 N N . LEU A 1 187 ? 2.238 -7.229 -14.656 1.00 94.31 187 LEU A N 1
ATOM 1443 C CA . LEU A 1 187 ? 3.215 -8.234 -14.222 1.00 94.31 187 LEU A CA 1
ATOM 1444 C C . LEU A 1 187 ? 3.692 -7.996 -12.786 1.00 94.31 187 LEU A C 1
ATOM 1446 O O . LEU A 1 187 ? 3.896 -8.959 -12.061 1.00 94.31 187 LEU A O 1
ATOM 1450 N N . PHE A 1 188 ? 3.824 -6.738 -12.361 1.00 94.62 188 PHE A N 1
ATOM 1451 C CA . PHE A 1 188 ? 4.148 -6.404 -10.973 1.00 94.62 188 PHE A CA 1
ATOM 1452 C C . PHE A 1 188 ? 3.043 -6.808 -9.981 1.00 94.62 188 PHE A C 1
ATOM 1454 O O . PHE A 1 188 ? 3.333 -7.129 -8.831 1.00 94.62 188 PHE A O 1
ATOM 1461 N N . LEU A 1 189 ? 1.776 -6.759 -10.403 1.00 94.50 189 LEU A N 1
ATOM 1462 C CA . LEU A 1 189 ? 0.627 -7.096 -9.555 1.00 94.50 189 LEU A CA 1
ATOM 1463 C C . LEU A 1 189 ? 0.290 -8.596 -9.502 1.00 94.50 189 LEU A C 1
ATOM 1465 O O . LEU A 1 189 ? -0.534 -8.973 -8.667 1.00 94.50 189 LEU A O 1
ATOM 1469 N N . ALA A 1 190 ? 0.828 -9.403 -10.422 1.00 91.31 190 ALA A N 1
ATOM 1470 C CA . ALA A 1 190 ? 0.487 -10.817 -10.601 1.00 91.31 190 ALA A CA 1
ATOM 1471 C C . ALA A 1 190 ? 1.226 -11.729 -9.614 1.00 91.31 190 ALA A C 1
ATOM 1473 O O . ALA A 1 190 ? 0.571 -12.672 -9.114 1.00 91.31 190 ALA A O 1
#

Radius of gyration: 33.21 Å; chains: 1; bounding box: 61×50×127 Å